Protein AF-A0A6A5V660-F1 (afdb_monomer_lite)

Sequence (265 aa):
MAKRGSSSASPEDDLSTACSPISPERATVFDAVAGNVTQSGFYNTRAAEKKRAKSRLGPDAVLFKKQNAPPRYEELDYYFAHRDLAPNQKLPSGDLLTALHAHVSKLYARFQKGEVPESWKSMDETALIALGILLEETVKETLGETGDLALLEAAMNEAAEEKEKVKEKKEKEKEEENKVKGKVKEKVKEKVRVKEKEKVKEKEKVKEKEKEKGKEEEKLEEKEKKKRKKEKKEKWKEKRKKRKEEKEAFDEHDKRARGIKEELL

Secondary structure (DSSP, 8-state):
-----------------------GGG--HHHHHTT-EETTEE----TTTTTT--SBPPHHHHHHTSTTPPPP-GGG-GGGGGGGS-TT-PPPPHHHHHHHHHHHHHHHHHHTTT---GGGGS--HHHHHHHHHHHHHHHHHHH-SS-HHHHHHHHHHHHHHHHHHHHHHHHHHHHHHHHHHHHHHHHHHHHHHHHHHHHHHHHHHHHHHHHHHHHHHHHHHHHHHHHHHHHHHHHHHHHHHHHHHHHHHHHHHHHHHHHHHHTT-

Foldseek 3Di:
DDDDDDDDDDPDDPPPPPDDQDQLLPDALVCLVVLQAAPRGGDDPPPVCVVVRPDRDHSVRSQQVHDPRPDDDPVPHCVVVVVVDDPVDDFFDPVLLVVVVVVVVVVVVVVPPDDDDPCVCVDDPVVSRVVRVVVVVVCCVVQNPVNPVVVVVVVVVVVVVVVVVVVVVVVVVVVVVCVVVPPPCPVVVVVVVVVVVVVVVVVVVVVVVVVVVVVVVVVVVVVVVVVVVVVVVVVVVVVVVVVVVVVVVVVVVVVVVVVVVVVVD

Structure (mmCIF, N/CA/C/O backbone):
data_AF-A0A6A5V660-F1
#
_entry.id   AF-A0A6A5V660-F1
#
loop_
_atom_site.group_PDB
_atom_site.id
_atom_site.type_symbol
_atom_site.label_atom_id
_atom_site.label_alt_id
_atom_site.label_comp_id
_atom_site.label_asym_id
_atom_site.label_entity_id
_atom_site.label_seq_id
_atom_site.pdbx_PDB_ins_code
_atom_site.Cartn_x
_atom_site.Cartn_y
_atom_site.Cartn_z
_atom_site.occupancy
_atom_site.B_iso_or_equiv
_atom_site.auth_seq_id
_atom_site.auth_comp_id
_atom_site.auth_asym_id
_atom_site.auth_atom_id
_atom_site.pdbx_PDB_model_num
ATOM 1 N N . MET A 1 1 ? -2.579 18.482 -73.645 1.00 47.06 1 MET A N 1
ATOM 2 C CA . MET A 1 1 ? -3.774 17.835 -73.059 1.00 47.06 1 MET A CA 1
ATOM 3 C C . MET A 1 1 ? -3.341 16.609 -72.266 1.00 47.06 1 MET A C 1
ATOM 5 O O . MET A 1 1 ? -3.014 15.607 -72.874 1.00 47.06 1 MET A O 1
ATOM 9 N N . ALA A 1 2 ? -3.326 16.693 -70.937 1.00 45.25 2 ALA A N 1
ATOM 10 C CA . ALA A 1 2 ? -3.543 15.575 -70.014 1.00 45.25 2 ALA A CA 1
ATOM 11 C C . ALA A 1 2 ? -3.852 16.186 -68.640 1.00 45.25 2 ALA A C 1
ATOM 13 O O . ALA A 1 2 ? -3.304 17.221 -68.274 1.00 45.25 2 ALA A O 1
ATOM 14 N N . LYS A 1 3 ? -4.838 15.610 -67.961 1.00 46.25 3 LYS A N 1
ATOM 15 C CA . LYS A 1 3 ? -5.648 16.186 -66.884 1.00 46.25 3 LYS A CA 1
ATOM 16 C C . LYS A 1 3 ? -5.375 15.398 -65.594 1.00 46.25 3 LYS A C 1
ATOM 18 O O . LYS A 1 3 ? -5.344 14.177 -65.680 1.00 46.25 3 LYS A O 1
ATOM 23 N N . ARG A 1 4 ? -5.438 16.096 -64.448 1.00 38.75 4 ARG A N 1
ATOM 24 C CA . ARG A 1 4 ? -5.757 15.600 -63.082 1.00 38.75 4 ARG A CA 1
ATOM 25 C C . ARG A 1 4 ? -4.621 14.839 -62.359 1.00 38.75 4 ARG A C 1
ATOM 27 O O . ARG A 1 4 ? -3.872 14.122 -62.993 1.00 38.75 4 ARG A O 1
ATOM 34 N N . GLY A 1 5 ? -4.444 14.956 -61.042 1.00 34.66 5 GLY A N 1
ATOM 35 C CA . GLY A 1 5 ? -5.348 15.489 -60.027 1.00 34.66 5 GLY A CA 1
ATOM 36 C C . GLY A 1 5 ? -4.655 15.833 -58.706 1.00 34.66 5 GLY A C 1
ATOM 37 O O . GLY A 1 5 ? -3.542 15.409 -58.417 1.00 34.66 5 GLY A O 1
ATOM 38 N N . SER A 1 6 ? -5.376 16.646 -57.944 1.00 46.22 6 SER A N 1
ATOM 39 C CA . SER A 1 6 ? -5.166 17.014 -56.552 1.00 46.22 6 SER A CA 1
ATOM 40 C C . SER A 1 6 ? -5.357 15.824 -55.611 1.00 46.22 6 SER A C 1
ATOM 42 O O . SER A 1 6 ? -6.383 15.147 -55.690 1.00 46.22 6 SER A O 1
ATOM 44 N N . SER A 1 7 ? -4.467 15.670 -54.637 1.00 41.53 7 SER A N 1
ATOM 45 C CA . SER A 1 7 ? -4.800 15.052 -53.354 1.00 41.53 7 SER A CA 1
ATOM 46 C C . SER A 1 7 ? -4.183 15.889 -52.241 1.00 41.53 7 SER A C 1
ATOM 48 O O . SER A 1 7 ? -2.972 15.902 -52.040 1.00 41.53 7 SER A O 1
ATOM 50 N N . SER A 1 8 ? -5.056 16.629 -51.570 1.00 44.25 8 SER A N 1
ATOM 51 C CA . SER A 1 8 ? -4.863 17.225 -50.256 1.00 44.25 8 SER A CA 1
ATOM 52 C C . SER A 1 8 ? -4.430 16.154 -49.254 1.00 44.25 8 SER A C 1
ATOM 54 O O . SER A 1 8 ? -5.188 15.216 -49.009 1.00 44.25 8 SER A O 1
ATOM 56 N N . ALA A 1 9 ? -3.243 16.303 -48.673 1.00 36.38 9 ALA A N 1
ATOM 57 C CA . ALA A 1 9 ? -2.848 15.590 -47.467 1.00 36.38 9 ALA A CA 1
ATOM 58 C C . ALA A 1 9 ? -2.793 16.611 -46.327 1.00 36.38 9 ALA A C 1
ATOM 60 O O . ALA A 1 9 ? -2.073 17.607 -46.405 1.00 36.38 9 ALA A O 1
ATOM 61 N N . SER A 1 10 ? -3.650 16.379 -45.340 1.00 37.94 10 SER A N 1
ATOM 62 C CA . SER A 1 10 ? -3.759 17.102 -44.079 1.00 37.94 10 SER A CA 1
ATOM 63 C C . SER A 1 10 ? -2.426 17.124 -43.315 1.00 37.94 10 SER A C 1
ATOM 65 O O . SER A 1 10 ? -1.614 16.213 -43.491 1.00 37.94 10 SER A O 1
ATOM 67 N N . PRO A 1 11 ? -2.191 18.133 -42.457 1.00 40.97 11 PRO A N 1
ATOM 68 C CA . PRO A 1 11 ? -1.046 18.152 -41.562 1.00 40.97 11 PRO A CA 1
ATOM 69 C C . PRO A 1 11 ? -1.344 17.207 -40.396 1.00 40.97 11 PRO A C 1
ATOM 71 O O . PRO A 1 11 ? -2.028 17.576 -39.447 1.00 40.97 11 PRO A O 1
ATOM 74 N N . GLU A 1 12 ? -0.892 15.962 -40.503 1.00 41.19 12 GLU A N 1
ATOM 75 C CA . GLU A 1 12 ? -0.810 15.073 -39.348 1.00 41.19 12 GLU A CA 1
ATOM 76 C C . GLU A 1 12 ? 0.274 15.634 -38.417 1.00 41.19 12 GLU A C 1
ATOM 78 O O . GLU A 1 12 ? 1.368 15.989 -38.862 1.00 41.19 12 GLU A O 1
ATOM 83 N N . ASP A 1 13 ? -0.065 15.769 -37.140 1.00 39.25 13 ASP A N 1
ATOM 84 C CA . ASP A 1 13 ? 0.779 16.304 -36.080 1.00 39.25 13 ASP A CA 1
ATOM 85 C C . ASP A 1 13 ? 2.094 15.515 -35.940 1.00 39.25 13 ASP A C 1
ATOM 87 O O . ASP A 1 13 ? 2.199 14.553 -35.175 1.00 39.25 13 ASP A O 1
ATOM 91 N N . ASP A 1 14 ? 3.136 15.956 -36.646 1.00 35.75 14 ASP A N 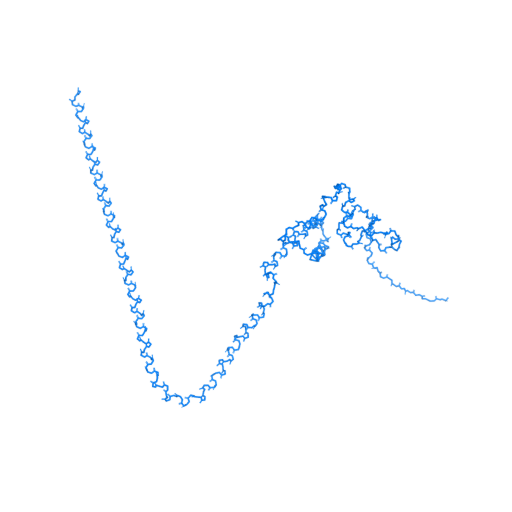1
ATOM 92 C CA . ASP A 1 14 ? 4.515 15.535 -36.417 1.00 35.75 14 ASP A CA 1
ATOM 93 C C . ASP A 1 14 ? 5.022 16.141 -35.096 1.00 35.75 14 ASP A C 1
ATOM 95 O O . ASP A 1 14 ? 5.869 17.036 -35.058 1.00 35.75 14 ASP A O 1
ATOM 99 N N . LEU A 1 15 ? 4.576 15.583 -33.967 1.00 37.72 15 LEU A N 1
ATOM 100 C CA . LEU A 1 15 ? 5.312 15.650 -32.699 1.00 37.72 15 LEU A CA 1
ATOM 101 C C . LEU A 1 15 ? 6.540 14.722 -32.754 1.00 37.72 15 LEU A C 1
ATOM 103 O O . LEU A 1 15 ? 6.809 13.930 -31.855 1.00 37.72 15 LEU A O 1
ATOM 107 N N . SER A 1 16 ? 7.324 14.841 -33.826 1.00 38.88 16 SER A N 1
ATOM 108 C CA . SER A 1 16 ? 8.703 14.381 -33.895 1.00 38.88 16 SER A CA 1
ATOM 109 C C . SER A 1 16 ? 9.574 15.464 -33.261 1.00 38.88 16 SER A C 1
ATOM 111 O O . SER A 1 16 ? 10.335 16.164 -33.934 1.00 38.88 16 SER A O 1
ATOM 113 N N . THR A 1 17 ? 9.471 15.611 -31.937 1.00 38.59 17 THR A N 1
ATOM 114 C CA . THR A 1 17 ? 10.542 16.242 -31.168 1.00 38.59 17 THR A CA 1
ATOM 115 C C . THR A 1 17 ? 11.820 15.484 -31.502 1.00 38.59 17 THR A C 1
ATOM 117 O O . THR A 1 17 ? 11.929 14.292 -31.222 1.00 38.59 17 THR A O 1
ATOM 120 N N . ALA A 1 18 ? 12.758 16.169 -32.153 1.00 35.59 18 ALA A N 1
ATOM 121 C CA . ALA A 1 18 ? 14.089 15.674 -32.451 1.00 35.59 18 ALA A CA 1
ATOM 122 C C . ALA A 1 18 ? 14.757 15.200 -31.151 1.00 35.59 18 ALA A C 1
ATOM 124 O O . ALA A 1 18 ? 15.340 15.984 -30.407 1.00 35.59 18 ALA A O 1
ATOM 125 N N . CYS A 1 19 ? 14.625 13.911 -30.851 1.00 32.34 19 CYS A N 1
ATOM 126 C CA . CYS A 1 19 ? 15.283 13.275 -29.730 1.00 32.34 19 CYS A CA 1
ATOM 127 C C . CYS A 1 19 ? 16.522 12.592 -30.296 1.00 32.34 19 CYS A C 1
ATOM 129 O O . CYS A 1 19 ? 16.425 11.605 -31.029 1.00 32.34 19 CYS A O 1
ATOM 131 N N . SER A 1 20 ? 17.694 13.156 -30.009 1.00 40.62 20 SER A N 1
ATOM 132 C CA . SER A 1 20 ? 18.978 12.473 -30.171 1.00 40.62 20 SER A CA 1
ATOM 133 C C . SER A 1 20 ? 18.846 11.028 -29.671 1.00 40.62 20 SER A C 1
ATOM 135 O O . SER A 1 20 ? 18.158 10.831 -28.666 1.00 40.62 20 SER A O 1
ATOM 137 N N . PRO A 1 21 ? 19.465 10.022 -30.323 1.00 44.62 21 PRO A N 1
ATOM 138 C CA . PRO A 1 21 ? 19.317 8.631 -29.908 1.00 44.62 21 PRO A CA 1
ATOM 139 C C . PRO A 1 21 ? 19.660 8.522 -28.422 1.00 44.62 21 PRO A C 1
ATOM 141 O O . PRO A 1 21 ? 20.794 8.780 -28.017 1.00 44.62 21 PRO A O 1
ATOM 144 N N . ILE A 1 22 ? 18.643 8.235 -27.608 1.00 49.84 22 ILE A N 1
ATOM 145 C CA . ILE A 1 22 ? 18.768 8.139 -26.159 1.00 49.84 22 ILE A CA 1
ATOM 146 C C . ILE A 1 22 ? 19.776 7.021 -25.903 1.00 49.84 22 ILE A C 1
ATOM 148 O O . ILE A 1 22 ? 19.534 5.866 -26.267 1.00 49.84 22 ILE A O 1
ATOM 152 N N . SER A 1 23 ? 20.935 7.374 -25.343 1.00 58.03 23 SER A N 1
ATOM 153 C CA . SER A 1 23 ? 21.963 6.393 -25.021 1.00 58.03 23 SER A CA 1
ATOM 154 C C . SER A 1 23 ? 21.381 5.351 -24.055 1.00 58.03 23 SER A C 1
ATOM 156 O O . SER A 1 23 ? 20.555 5.695 -23.202 1.00 58.03 23 SER A O 1
ATOM 158 N N . PRO A 1 24 ? 21.793 4.074 -24.152 1.00 59.47 24 PRO A N 1
ATOM 159 C CA . PRO A 1 24 ? 21.321 3.019 -23.250 1.00 59.47 24 PRO A CA 1
ATOM 160 C C . PRO A 1 24 ? 21.551 3.344 -21.762 1.00 59.47 24 PRO A C 1
ATOM 162 O O . PRO A 1 24 ? 20.873 2.790 -20.906 1.00 59.47 24 PRO A O 1
ATOM 165 N N . GLU A 1 25 ? 22.451 4.279 -21.447 1.00 63.03 25 GLU A N 1
ATOM 166 C CA . GLU A 1 25 ? 22.721 4.788 -20.094 1.00 63.03 25 GLU A CA 1
ATOM 167 C C . GLU A 1 25 ? 21.526 5.499 -19.441 1.00 63.03 25 GLU A C 1
ATOM 169 O O . GLU A 1 25 ? 21.452 5.584 -18.217 1.00 63.03 25 GLU A O 1
ATOM 174 N N . ARG A 1 26 ? 20.577 6.002 -20.239 1.00 71.69 26 ARG A N 1
ATOM 175 C CA . ARG A 1 26 ? 19.366 6.681 -19.752 1.00 71.69 26 ARG A CA 1
ATOM 176 C C . ARG A 1 26 ? 18.162 5.756 -19.589 1.00 71.69 26 ARG A C 1
ATOM 178 O O . ARG A 1 26 ? 17.109 6.225 -19.167 1.00 71.69 26 ARG A O 1
ATOM 185 N N . ALA A 1 27 ? 18.296 4.476 -19.926 1.00 76.38 27 ALA A N 1
ATOM 186 C CA . ALA A 1 27 ? 17.205 3.523 -19.796 1.00 76.38 27 ALA A CA 1
ATOM 187 C C . ALA A 1 27 ? 16.865 3.255 -18.320 1.00 76.38 27 ALA A C 1
ATOM 189 O O . ALA A 1 27 ? 17.749 3.078 -17.471 1.00 76.38 27 ALA A O 1
ATOM 190 N N . THR A 1 28 ? 15.570 3.218 -18.012 1.00 80.75 28 THR A N 1
ATOM 191 C CA . THR A 1 28 ? 15.076 2.831 -16.686 1.00 80.75 28 THR A CA 1
ATOM 192 C C . THR A 1 28 ? 14.839 1.322 -16.612 1.00 80.75 28 THR A C 1
ATOM 194 O O . THR A 1 28 ? 14.767 0.635 -17.636 1.00 80.75 28 THR A O 1
ATOM 197 N N . VAL A 1 29 ? 14.723 0.784 -15.393 1.00 81.19 29 VAL A N 1
ATOM 198 C CA . VAL A 1 29 ? 14.362 -0.632 -15.196 1.00 81.19 29 VAL A CA 1
ATOM 199 C C . VAL A 1 29 ? 12.971 -0.894 -15.770 1.00 81.19 29 VAL A C 1
ATOM 201 O O . VAL A 1 29 ? 12.747 -1.926 -16.400 1.00 81.19 29 VAL A O 1
ATOM 204 N N . PHE A 1 30 ? 12.068 0.078 -15.635 1.00 76.81 30 PHE A N 1
ATOM 205 C CA . PHE A 1 30 ? 10.727 0.025 -16.204 1.00 76.81 30 PHE A CA 1
ATOM 206 C C . PHE A 1 30 ? 10.744 -0.173 -17.727 1.00 76.81 30 PHE A C 1
ATOM 208 O O . PHE A 1 30 ? 10.061 -1.057 -18.246 1.00 76.81 30 PHE A O 1
ATOM 215 N N . ASP A 1 31 ? 11.584 0.574 -18.450 1.00 80.31 31 ASP A N 1
ATOM 216 C CA . ASP A 1 31 ? 11.714 0.436 -19.907 1.00 80.31 31 ASP A CA 1
ATOM 217 C C . ASP A 1 31 ? 12.212 -0.960 -20.315 1.00 80.31 31 ASP A C 1
ATOM 219 O O . ASP A 1 31 ? 11.806 -1.504 -21.348 1.00 80.31 31 ASP A O 1
ATOM 223 N N . ALA A 1 32 ? 13.091 -1.555 -19.502 1.00 85.56 32 ALA A N 1
ATOM 224 C CA . ALA A 1 32 ? 13.602 -2.906 -19.710 1.00 85.56 32 ALA A CA 1
ATOM 225 C C . ALA A 1 32 ? 12.503 -3.961 -19.516 1.00 85.56 32 ALA A C 1
ATOM 227 O O . ALA A 1 32 ? 12.356 -4.852 -20.354 1.00 85.56 32 ALA A O 1
ATOM 228 N N . VAL A 1 33 ? 11.689 -3.820 -18.4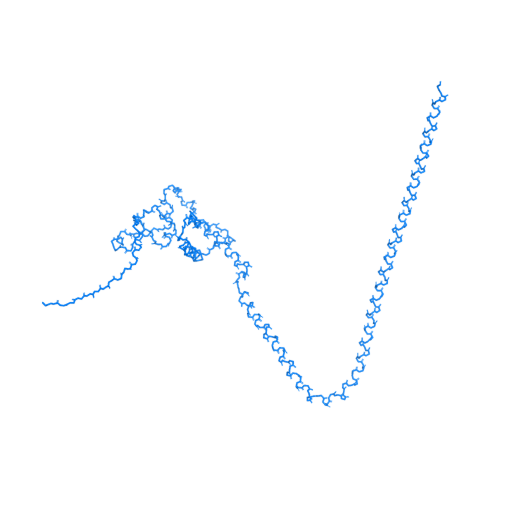61 1.00 83.31 33 VAL A N 1
ATOM 229 C CA . VAL A 1 33 ? 10.524 -4.684 -18.192 1.00 83.31 33 VAL A CA 1
ATOM 230 C C . VAL A 1 33 ? 9.485 -4.572 -19.309 1.00 83.31 33 VAL A C 1
ATOM 232 O O . VAL A 1 33 ? 8.965 -5.587 -19.768 1.00 83.31 33 VAL A O 1
ATOM 235 N N . ALA A 1 34 ? 9.248 -3.364 -19.827 1.00 80.69 34 ALA A N 1
ATOM 236 C CA . ALA A 1 34 ? 8.377 -3.137 -20.980 1.00 80.69 34 ALA A CA 1
ATOM 237 C C . ALA A 1 34 ? 8.941 -3.716 -22.299 1.00 80.69 34 ALA A C 1
ATOM 239 O O . ALA A 1 34 ? 8.248 -3.760 -23.315 1.00 80.69 34 ALA A O 1
ATOM 240 N N . GLY A 1 35 ? 10.200 -4.171 -22.309 1.00 81.44 35 GLY A N 1
ATOM 241 C CA . GLY A 1 35 ? 10.864 -4.722 -23.489 1.00 81.44 35 GLY A CA 1
ATOM 242 C C . GLY A 1 35 ? 11.296 -3.666 -24.508 1.00 81.44 35 GLY A C 1
ATOM 243 O O . GLY A 1 35 ? 11.593 -4.016 -25.654 1.00 81.44 35 GLY A O 1
ATOM 244 N N . ASN A 1 36 ? 11.356 -2.399 -24.093 1.00 81.25 36 ASN A N 1
ATOM 245 C CA . ASN A 1 36 ? 11.718 -1.257 -24.930 1.00 81.25 36 ASN A CA 1
ATOM 246 C C . ASN A 1 36 ? 13.229 -1.011 -24.981 1.00 81.25 36 ASN A C 1
ATOM 248 O O . ASN A 1 36 ? 13.663 -0.089 -25.662 1.00 81.25 36 ASN A O 1
ATOM 252 N N . VAL A 1 37 ? 14.046 -1.810 -24.290 1.00 83.81 37 VAL A N 1
ATOM 253 C CA . VAL A 1 37 ? 15.498 -1.602 -24.195 1.00 83.81 37 VAL A CA 1
ATOM 254 C C . VAL A 1 37 ? 16.252 -2.786 -24.787 1.00 83.81 37 VAL A C 1
ATOM 256 O O . VAL A 1 37 ? 15.962 -3.956 -24.533 1.00 83.81 37 VAL A O 1
ATOM 259 N N . THR A 1 38 ? 17.261 -2.477 -25.592 1.00 84.81 38 THR A N 1
ATOM 260 C CA . THR A 1 38 ? 18.144 -3.439 -26.255 1.00 84.81 38 THR A CA 1
ATOM 261 C C . THR A 1 38 ? 19.601 -3.065 -26.005 1.00 84.81 38 THR A C 1
ATOM 263 O O . THR A 1 38 ? 19.901 -1.964 -25.549 1.00 84.81 38 THR A O 1
ATOM 266 N N . GLN A 1 39 ? 20.537 -3.962 -26.333 1.00 77.75 39 GLN A N 1
ATOM 267 C CA . GLN A 1 39 ? 21.974 -3.665 -26.220 1.00 77.75 39 GLN A CA 1
ATOM 268 C C . GLN A 1 39 ? 22.407 -2.426 -27.022 1.00 77.75 39 GLN A C 1
ATOM 270 O O . GLN A 1 39 ? 23.373 -1.769 -26.652 1.00 77.75 39 GLN A O 1
ATOM 275 N N . SER A 1 40 ? 21.693 -2.104 -28.104 1.00 73.62 40 SER A N 1
ATOM 276 C CA . SER A 1 40 ? 21.956 -0.940 -28.954 1.00 73.62 40 SER A CA 1
ATOM 277 C C . SER A 1 40 ? 21.257 0.349 -28.499 1.00 73.62 40 SER A C 1
ATOM 279 O O . SER A 1 40 ? 21.433 1.370 -29.154 1.00 73.62 40 SER A O 1
ATOM 281 N N . GLY A 1 41 ? 20.476 0.319 -27.413 1.00 76.50 41 GLY A N 1
ATOM 282 C CA . GLY A 1 41 ? 19.658 1.445 -26.949 1.00 76.50 41 GLY A CA 1
ATOM 283 C C . GLY A 1 41 ? 18.163 1.125 -26.937 1.00 76.50 41 GLY A C 1
ATOM 284 O O . GLY A 1 41 ? 17.765 -0.044 -26.900 1.00 76.50 41 GLY A O 1
ATOM 285 N N . PHE A 1 42 ? 17.327 2.162 -26.961 1.00 76.81 42 PHE A N 1
ATOM 286 C CA . PHE A 1 42 ? 15.872 2.010 -27.021 1.00 76.81 42 PHE A CA 1
ATOM 287 C C . PHE A 1 42 ? 15.418 1.335 -28.326 1.00 76.81 42 PHE A C 1
ATOM 289 O O . PHE A 1 42 ? 15.989 1.541 -29.396 1.00 76.81 42 PHE A O 1
ATOM 296 N N . TYR A 1 43 ? 14.390 0.496 -28.227 1.00 70.06 43 TYR A N 1
ATOM 297 C CA . TYR A 1 43 ? 13.777 -0.210 -29.342 1.00 70.06 43 TYR A CA 1
ATOM 298 C C . TYR A 1 43 ? 12.986 0.788 -30.191 1.00 70.06 43 TYR A C 1
ATOM 300 O O . TYR A 1 43 ? 11.820 1.064 -29.915 1.00 70.06 43 TYR A O 1
ATOM 308 N N . ASN A 1 44 ? 13.602 1.330 -31.242 1.00 66.50 44 ASN A N 1
ATOM 309 C CA . ASN A 1 44 ? 12.868 2.132 -32.213 1.00 66.50 44 ASN A CA 1
ATOM 310 C C . ASN A 1 44 ? 12.243 1.226 -33.278 1.00 66.50 44 ASN A C 1
ATOM 312 O O . ASN A 1 44 ? 12.840 0.263 -33.764 1.00 66.50 44 ASN A O 1
ATOM 316 N N . THR A 1 45 ? 11.034 1.569 -33.713 1.00 59.41 45 THR A N 1
ATOM 317 C CA . THR A 1 45 ? 10.271 0.821 -34.726 1.00 59.41 45 THR A CA 1
ATOM 318 C C . THR A 1 45 ? 10.873 0.899 -36.137 1.00 59.41 45 THR A C 1
ATOM 320 O O . THR A 1 45 ? 10.389 0.219 -37.052 1.00 59.41 45 THR A O 1
ATOM 323 N N . ARG A 1 46 ? 11.952 1.673 -36.335 1.00 63.06 46 ARG A N 1
ATOM 324 C CA . ARG A 1 46 ? 12.603 1.871 -37.635 1.00 63.06 46 ARG A CA 1
ATOM 325 C C . ARG A 1 46 ? 13.234 0.562 -38.119 1.00 63.06 46 ARG A C 1
ATOM 327 O O . ARG A 1 46 ? 14.054 -0.057 -37.444 1.00 63.06 46 ARG A O 1
ATOM 334 N N . ALA A 1 47 ? 12.855 0.135 -39.324 1.00 55.34 47 ALA A N 1
ATOM 335 C CA . ALA A 1 47 ? 13.160 -1.190 -39.879 1.00 55.34 47 ALA A CA 1
ATOM 336 C C . ALA A 1 47 ? 14.659 -1.571 -39.905 1.00 55.34 47 ALA A C 1
ATOM 338 O O . ALA A 1 47 ? 14.984 -2.758 -39.887 1.00 55.34 47 ALA A O 1
ATOM 339 N N . ALA A 1 48 ? 15.566 -0.588 -39.910 1.00 55.66 48 ALA A N 1
ATOM 340 C CA . ALA A 1 48 ? 17.014 -0.798 -39.900 1.00 55.66 48 ALA A CA 1
ATOM 341 C C . ALA A 1 48 ? 17.570 -1.255 -38.532 1.00 55.66 48 ALA A C 1
ATOM 343 O O . ALA A 1 48 ? 18.543 -2.006 -38.489 1.00 55.66 48 ALA A O 1
ATOM 344 N N . GLU A 1 49 ? 16.940 -0.871 -37.416 1.00 56.56 49 GLU A N 1
ATOM 345 C CA . GLU A 1 49 ? 17.406 -1.209 -36.060 1.00 56.56 49 GLU A CA 1
ATOM 346 C C . GLU A 1 49 ? 16.894 -2.574 -35.580 1.00 56.56 49 GLU A C 1
ATOM 348 O O . GLU A 1 49 ? 17.556 -3.237 -34.780 1.00 56.56 49 GLU A O 1
ATOM 353 N N . LYS A 1 50 ? 15.806 -3.083 -36.180 1.00 57.22 50 LYS A N 1
ATOM 354 C CA . LYS A 1 50 ? 15.265 -4.433 -35.921 1.00 57.22 50 LYS A CA 1
ATOM 355 C C . LYS A 1 50 ? 16.289 -5.556 -36.141 1.00 57.22 50 LYS A C 1
ATOM 357 O O . LYS A 1 50 ? 16.208 -6.582 -35.479 1.00 57.22 50 LYS A O 1
ATOM 362 N N . LYS A 1 51 ? 17.264 -5.367 -37.044 1.00 56.34 51 LYS A N 1
ATOM 363 C CA . LYS A 1 51 ? 18.348 -6.338 -37.305 1.00 56.34 51 LYS A CA 1
ATOM 364 C C . LYS A 1 51 ? 19.557 -6.184 -36.365 1.00 56.34 51 LYS A C 1
ATOM 366 O O . LYS A 1 51 ? 20.358 -7.112 -36.257 1.00 56.34 51 LYS A O 1
ATOM 371 N N . ARG A 1 52 ? 19.710 -5.028 -35.699 1.00 55.69 52 ARG A N 1
ATOM 372 C CA . ARG A 1 52 ? 20.780 -4.743 -34.717 1.00 55.69 52 ARG A CA 1
ATOM 373 C C . ARG A 1 52 ? 20.366 -5.033 -33.273 1.00 55.69 52 ARG A C 1
ATOM 375 O O . ARG A 1 52 ? 21.239 -5.321 -32.459 1.00 55.69 52 ARG A O 1
ATOM 382 N N . ALA A 1 53 ? 19.067 -5.040 -32.979 1.00 61.66 53 ALA A N 1
ATOM 383 C CA . ALA A 1 53 ? 18.487 -5.432 -31.697 1.00 61.66 53 ALA A CA 1
ATOM 384 C C . ALA A 1 53 ? 18.615 -6.952 -31.446 1.00 61.66 53 ALA A C 1
ATOM 386 O O . ALA A 1 53 ? 17.627 -7.679 -31.431 1.00 61.66 53 ALA A O 1
ATOM 387 N N . LYS A 1 54 ? 19.842 -7.464 -31.290 1.00 62.41 54 LYS A N 1
ATOM 388 C CA . LYS A 1 54 ? 20.113 -8.911 -31.173 1.00 62.41 54 LYS A CA 1
ATOM 389 C C . LYS A 1 54 ? 19.639 -9.541 -29.857 1.00 62.41 54 LYS A C 1
ATOM 391 O O . LYS A 1 54 ? 19.484 -10.753 -29.800 1.00 62.41 54 LYS A O 1
ATOM 396 N N . SER A 1 55 ? 19.361 -8.746 -28.825 1.00 75.19 55 SER A N 1
ATOM 397 C CA . SER A 1 55 ? 18.713 -9.215 -27.596 1.00 75.19 55 SER A CA 1
ATOM 398 C C . SER A 1 55 ? 18.118 -8.034 -26.833 1.00 75.19 55 SER A C 1
ATOM 400 O O . SER A 1 55 ? 18.808 -7.026 -26.625 1.00 75.19 55 SER A O 1
ATOM 402 N N . ARG A 1 56 ? 16.865 -8.165 -26.386 1.00 82.81 56 ARG A N 1
ATOM 403 C CA . ARG A 1 56 ? 16.303 -7.264 -25.371 1.00 82.81 56 ARG A CA 1
ATOM 404 C C . ARG A 1 56 ? 17.108 -7.423 -24.087 1.00 82.81 56 ARG A C 1
ATOM 406 O O . ARG A 1 56 ? 17.529 -8.533 -23.763 1.00 82.81 56 ARG A O 1
ATOM 413 N N . LEU A 1 57 ? 17.392 -6.313 -23.416 1.00 85.75 57 LEU A N 1
ATOM 414 C CA . LEU A 1 57 ? 18.087 -6.367 -22.137 1.00 85.75 57 LEU A CA 1
ATOM 415 C C . LEU A 1 57 ? 17.091 -6.744 -21.046 1.00 85.75 57 LEU A C 1
ATOM 417 O O . LEU A 1 57 ? 15.992 -6.197 -20.995 1.00 85.75 57 LEU A O 1
ATOM 421 N N . GLY A 1 58 ? 17.500 -7.679 -20.191 1.00 85.06 58 GLY A N 1
ATOM 422 C CA . GLY A 1 58 ? 16.784 -7.958 -18.959 1.00 85.06 58 GLY A CA 1
ATOM 423 C C . GLY A 1 58 ? 16.849 -6.759 -18.004 1.00 85.06 58 GLY A C 1
ATOM 424 O O . GLY A 1 58 ? 17.770 -5.937 -18.098 1.00 85.06 58 GLY A O 1
ATOM 425 N N . PRO A 1 59 ? 15.879 -6.639 -17.090 1.00 85.94 59 PRO A N 1
ATOM 426 C CA . PRO A 1 59 ? 15.870 -5.595 -16.066 1.00 85.94 59 PRO A CA 1
ATOM 427 C C . PRO A 1 59 ? 17.123 -5.614 -15.180 1.00 85.94 59 PRO A C 1
ATOM 429 O O . PRO A 1 59 ? 17.665 -4.557 -14.857 1.00 85.94 59 PRO A O 1
ATOM 432 N N . ASP A 1 60 ? 17.630 -6.802 -14.858 1.00 85.75 60 ASP A N 1
ATOM 433 C CA . ASP A 1 60 ? 18.904 -7.002 -14.169 1.00 85.75 60 ASP A CA 1
ATOM 434 C C . ASP A 1 60 ? 20.065 -6.381 -14.964 1.00 85.75 60 ASP A C 1
ATOM 436 O O . ASP A 1 60 ? 20.820 -5.554 -14.454 1.00 85.75 60 ASP A O 1
ATOM 440 N N . ALA A 1 61 ? 20.162 -6.688 -16.257 1.00 85.75 61 ALA A N 1
ATOM 441 C CA . ALA A 1 61 ? 21.225 -6.176 -17.107 1.00 85.75 61 ALA A CA 1
ATOM 442 C C . ALA A 1 61 ? 21.199 -4.644 -17.228 1.00 85.75 61 ALA A C 1
ATOM 444 O O . ALA A 1 61 ? 22.260 -4.044 -17.379 1.00 85.75 61 ALA A O 1
ATOM 445 N N . VAL A 1 62 ? 20.029 -4.000 -17.172 1.00 85.44 62 VAL A N 1
ATOM 446 C CA . VAL A 1 62 ? 19.926 -2.530 -17.188 1.00 85.44 62 VAL A CA 1
ATOM 447 C C . VAL A 1 62 ? 20.351 -1.920 -15.853 1.00 85.44 62 VAL A C 1
ATOM 449 O O . VAL A 1 62 ? 21.058 -0.915 -15.851 1.00 85.44 62 VAL A O 1
ATOM 452 N N . LEU A 1 63 ? 19.986 -2.536 -14.727 1.00 82.81 63 LEU A N 1
ATOM 453 C CA . LEU A 1 63 ? 20.367 -2.061 -13.396 1.00 82.81 63 LEU A CA 1
ATOM 454 C C . LEU A 1 63 ? 21.891 -2.123 -13.188 1.00 82.81 63 LEU A C 1
ATOM 456 O O . LEU A 1 63 ? 22.509 -1.137 -12.791 1.00 82.81 63 LEU A O 1
ATOM 460 N N . PHE A 1 64 ? 22.500 -3.267 -13.515 1.00 84.12 64 PHE A N 1
ATOM 461 C CA . PHE A 1 64 ? 23.907 -3.554 -13.216 1.00 84.12 64 PHE A CA 1
ATOM 462 C C . PHE A 1 64 ? 24.905 -3.022 -14.254 1.00 84.12 64 PHE A C 1
ATOM 464 O O . PHE A 1 64 ? 26.107 -3.034 -14.008 1.00 84.12 64 PHE A O 1
ATOM 471 N N . LYS A 1 65 ? 24.437 -2.544 -15.414 1.00 81.56 65 LYS A N 1
ATOM 472 C CA . LYS A 1 65 ? 25.298 -1.891 -16.419 1.00 81.56 65 LYS A CA 1
ATOM 473 C C . LYS A 1 65 ? 25.438 -0.382 -16.220 1.00 81.56 65 LYS A C 1
ATOM 475 O O . LYS A 1 65 ? 26.211 0.240 -16.946 1.00 81.56 65 LYS A O 1
ATOM 480 N N . LYS A 1 66 ? 24.699 0.221 -15.280 1.00 81.81 66 LYS A N 1
ATOM 481 C CA . LYS A 1 66 ? 24.797 1.660 -15.001 1.00 81.81 66 LYS A CA 1
ATOM 482 C C . LYS A 1 66 ? 26.176 2.024 -14.453 1.00 81.81 66 LYS A C 1
ATOM 484 O O . LYS A 1 66 ? 26.794 1.263 -13.709 1.00 81.81 66 LYS A O 1
ATOM 489 N N . GLN A 1 67 ? 26.641 3.223 -14.802 1.00 79.25 67 GLN A N 1
ATOM 490 C CA . GLN A 1 67 ? 27.868 3.783 -14.248 1.00 79.25 67 GLN A CA 1
ATOM 491 C C . GLN A 1 67 ? 27.710 3.888 -12.720 1.00 79.25 67 GLN A C 1
ATOM 493 O O . GLN A 1 67 ? 26.758 4.504 -12.246 1.00 79.25 67 GLN A O 1
ATOM 498 N N . ASN A 1 68 ? 28.625 3.267 -11.967 1.00 80.62 68 ASN A N 1
ATOM 499 C CA . ASN A 1 68 ? 28.595 3.114 -10.501 1.00 80.62 68 ASN A CA 1
ATOM 500 C C . ASN A 1 68 ? 27.624 2.059 -9.938 1.00 80.62 68 ASN A C 1
ATOM 502 O O . ASN A 1 68 ? 27.290 2.114 -8.754 1.00 80.62 68 ASN A O 1
ATOM 506 N N . ALA A 1 69 ? 27.185 1.083 -10.736 1.00 82.50 69 ALA A N 1
ATOM 507 C CA . ALA A 1 69 ? 26.493 -0.076 -10.180 1.00 82.50 69 ALA A CA 1
ATOM 508 C C . ALA A 1 69 ? 27.423 -0.855 -9.217 1.00 82.50 69 ALA A C 1
ATOM 510 O O . ALA A 1 69 ? 28.575 -1.125 -9.576 1.00 82.50 69 ALA A O 1
ATOM 511 N N . PRO A 1 70 ? 26.958 -1.228 -8.008 1.00 84.62 70 PRO A N 1
ATOM 512 C CA . PRO A 1 70 ? 27.730 -2.066 -7.098 1.00 84.62 70 PRO A CA 1
ATOM 513 C C . PRO A 1 70 ? 28.110 -3.408 -7.744 1.00 84.62 70 PRO A C 1
ATOM 515 O O . PRO A 1 70 ? 27.299 -3.964 -8.493 1.00 84.62 70 PRO A O 1
ATOM 518 N N . PRO A 1 71 ? 29.301 -3.963 -7.442 1.00 83.25 71 PRO A N 1
ATOM 519 C CA . PRO A 1 71 ? 29.689 -5.280 -7.932 1.00 83.25 71 PRO A CA 1
ATOM 520 C C . PRO A 1 71 ? 28.680 -6.331 -7.455 1.00 83.25 71 PRO A C 1
ATOM 522 O O . PRO A 1 71 ? 28.340 -6.391 -6.273 1.00 83.25 71 PRO A O 1
ATOM 525 N N . ARG A 1 72 ? 28.183 -7.143 -8.392 1.00 83.88 72 ARG A N 1
ATOM 526 C CA . ARG A 1 72 ? 27.208 -8.203 -8.125 1.00 83.88 72 ARG A CA 1
ATOM 527 C C . ARG A 1 72 ? 27.939 -9.519 -7.886 1.00 83.88 72 ARG A C 1
ATOM 529 O O . ARG A 1 72 ? 28.700 -9.959 -8.744 1.00 83.88 72 ARG A O 1
ATOM 536 N N . TYR A 1 73 ? 27.660 -10.148 -6.752 1.00 85.44 73 TYR A N 1
ATOM 537 C CA . TYR A 1 73 ? 28.097 -11.505 -6.431 1.00 85.44 73 TYR A CA 1
ATOM 538 C C . TYR A 1 73 ? 26.871 -12.416 -6.398 1.00 85.44 73 TYR A C 1
ATOM 540 O O . TYR A 1 73 ? 25.826 -12.000 -5.903 1.00 85.44 73 TYR A O 1
ATOM 548 N N . GLU A 1 74 ? 26.990 -13.644 -6.904 1.00 83.25 74 GLU A N 1
ATOM 549 C CA . GLU A 1 74 ? 25.874 -14.608 -6.920 1.00 83.25 74 GLU A CA 1
ATOM 550 C C . GLU A 1 74 ? 25.392 -14.962 -5.503 1.00 83.25 74 GLU A C 1
ATOM 552 O O . GLU A 1 74 ? 24.208 -15.196 -5.290 1.00 83.25 74 GLU A O 1
ATOM 557 N N . GLU A 1 75 ? 26.299 -14.937 -4.525 1.00 83.12 75 GLU A N 1
ATOM 558 C CA . GLU A 1 75 ? 26.023 -15.257 -3.119 1.00 83.12 75 GLU A CA 1
ATOM 559 C C . GLU A 1 75 ? 25.244 -14.155 -2.379 1.00 83.12 75 GLU A C 1
ATOM 561 O O . GLU A 1 75 ? 24.541 -14.436 -1.413 1.00 83.12 75 GLU A O 1
ATOM 566 N N . LEU A 1 76 ? 25.373 -12.899 -2.818 1.00 81.75 76 LEU A N 1
ATOM 567 C CA . LEU A 1 76 ? 24.800 -11.706 -2.177 1.00 81.75 76 LEU A CA 1
ATOM 568 C C . LEU A 1 76 ? 23.930 -10.929 -3.174 1.00 81.75 76 LEU A C 1
ATOM 570 O O . LEU A 1 76 ? 24.012 -9.701 -3.285 1.00 81.75 76 LEU A O 1
ATOM 574 N N . ASP A 1 77 ? 23.133 -11.656 -3.956 1.00 82.81 77 ASP A N 1
ATOM 575 C CA . ASP A 1 77 ? 22.342 -11.071 -5.032 1.00 82.81 77 ASP A CA 1
ATOM 576 C C . ASP A 1 77 ? 21.098 -10.342 -4.506 1.00 82.81 77 ASP A C 1
ATOM 578 O O . ASP A 1 77 ? 20.007 -10.897 -4.386 1.00 82.81 77 ASP A O 1
ATOM 582 N N . TYR A 1 78 ? 21.253 -9.046 -4.242 1.00 83.94 78 TYR A N 1
ATOM 583 C CA . TYR A 1 78 ? 20.175 -8.168 -3.781 1.00 83.94 78 TYR A CA 1
ATOM 584 C C . TYR A 1 78 ? 19.061 -7.943 -4.819 1.00 83.94 78 TYR A C 1
ATOM 586 O O . TYR A 1 78 ? 18.006 -7.409 -4.479 1.00 83.94 78 TYR A O 1
ATOM 594 N N . TYR A 1 79 ? 19.252 -8.345 -6.081 1.00 82.94 79 TYR A N 1
ATOM 595 C CA . TYR A 1 79 ? 18.234 -8.189 -7.123 1.00 82.94 79 TYR A CA 1
ATOM 596 C C . TYR A 1 79 ? 16.961 -8.998 -6.828 1.00 82.94 79 TYR A C 1
ATOM 598 O O . TYR A 1 79 ? 15.842 -8.539 -7.063 1.00 82.94 79 TYR A O 1
ATOM 606 N N . PHE A 1 80 ? 17.121 -10.198 -6.264 1.00 83.75 80 PHE A N 1
ATOM 607 C CA . PHE A 1 80 ? 16.015 -11.086 -5.910 1.00 83.75 80 PHE A CA 1
ATOM 608 C C . PHE A 1 80 ? 15.577 -10.947 -4.446 1.00 83.75 80 PHE A C 1
ATOM 610 O O . PHE A 1 80 ? 14.946 -11.862 -3.924 1.00 83.75 80 PHE A O 1
ATOM 617 N N . ALA A 1 81 ? 15.822 -9.794 -3.809 1.00 85.19 81 ALA A N 1
ATOM 618 C CA . ALA A 1 81 ? 15.471 -9.551 -2.404 1.00 85.19 81 ALA A CA 1
ATOM 619 C C . ALA A 1 81 ? 13.989 -9.817 -2.077 1.00 85.19 81 ALA A C 1
ATOM 621 O O . ALA A 1 81 ? 13.664 -10.164 -0.948 1.00 85.19 81 ALA A O 1
ATOM 622 N N . HIS A 1 82 ? 13.086 -9.731 -3.064 1.00 83.44 82 HIS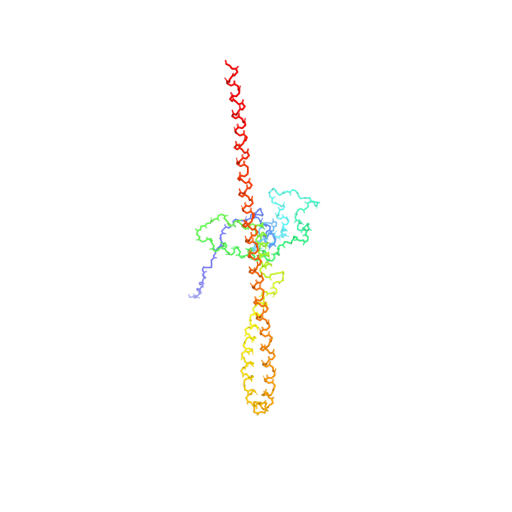 A N 1
ATOM 623 C CA . HIS A 1 82 ? 11.671 -10.088 -2.902 1.00 83.44 82 HIS A CA 1
ATOM 624 C C . HIS A 1 82 ? 11.438 -11.545 -2.453 1.00 83.44 82 HIS A C 1
ATOM 626 O O . HIS A 1 82 ? 10.378 -11.843 -1.911 1.00 83.44 82 HIS A O 1
ATOM 632 N N . ARG A 1 83 ? 12.389 -12.459 -2.696 1.00 86.25 83 ARG A N 1
ATOM 633 C CA . ARG A 1 83 ? 12.300 -13.871 -2.284 1.00 86.25 83 ARG A CA 1
ATOM 634 C C . ARG A 1 83 ? 12.523 -14.064 -0.788 1.00 86.25 83 ARG A C 1
ATOM 636 O O . ARG A 1 83 ? 12.010 -15.029 -0.232 1.00 86.25 83 ARG A O 1
ATOM 643 N N . ASP A 1 84 ? 13.241 -13.138 -0.165 1.00 87.44 84 ASP A N 1
ATOM 644 C CA . ASP A 1 84 ? 13.594 -13.184 1.254 1.00 87.44 84 ASP A CA 1
ATOM 645 C C . ASP A 1 84 ? 12.580 -12.428 2.129 1.00 87.44 84 ASP A C 1
ATOM 647 O O . ASP A 1 84 ? 12.748 -12.332 3.347 1.00 87.44 84 ASP A O 1
ATOM 651 N N . LEU A 1 85 ? 11.513 -11.883 1.529 1.00 88.12 85 LEU A N 1
ATOM 652 C CA . LEU A 1 85 ? 10.448 -11.221 2.275 1.00 88.12 85 LEU A CA 1
ATOM 653 C C . LEU A 1 85 ? 9.719 -12.224 3.165 1.00 88.12 85 LEU A C 1
ATOM 655 O O . LEU A 1 85 ? 9.374 -13.339 2.765 1.00 88.12 85 LEU A O 1
ATOM 659 N N . ALA A 1 86 ? 9.435 -11.787 4.388 1.00 91.31 86 ALA A N 1
ATOM 660 C CA . ALA A 1 86 ? 8.621 -12.555 5.307 1.00 91.31 86 ALA A CA 1
ATOM 661 C C . ALA A 1 86 ? 7.202 -12.748 4.722 1.00 91.31 86 ALA A C 1
ATOM 663 O O . ALA A 1 86 ? 6.690 -11.864 4.036 1.00 91.31 86 ALA A O 1
ATOM 664 N N . PRO A 1 87 ? 6.512 -13.867 5.004 1.00 85.44 87 PRO A N 1
ATOM 665 C CA . PRO A 1 87 ? 5.217 -14.187 4.384 1.00 85.44 87 PRO A CA 1
ATOM 666 C C . PRO A 1 87 ? 4.097 -13.179 4.702 1.00 85.44 87 PRO A C 1
ATOM 668 O O . PRO A 1 87 ? 3.083 -13.121 4.004 1.00 85.44 87 PRO A O 1
ATOM 671 N N . ASN A 1 88 ? 4.272 -12.388 5.761 1.00 85.12 88 ASN A N 1
ATOM 672 C CA . ASN A 1 88 ? 3.402 -11.285 6.159 1.00 85.12 88 ASN A CA 1
ATOM 673 C C . ASN A 1 88 ? 3.716 -9.957 5.444 1.00 85.12 88 ASN A C 1
ATOM 675 O O . ASN A 1 88 ? 2.914 -9.035 5.532 1.00 85.12 88 ASN A O 1
ATOM 679 N N . GLN A 1 89 ? 4.850 -9.844 4.754 1.00 87.06 89 GLN A N 1
ATOM 680 C CA . GLN A 1 89 ? 5.239 -8.678 3.965 1.00 87.06 89 GLN A CA 1
ATOM 681 C C . GLN A 1 89 ? 5.032 -8.994 2.486 1.00 87.06 89 GLN A C 1
ATOM 683 O O . GLN A 1 89 ? 5.902 -9.552 1.822 1.00 87.06 89 GLN A O 1
ATOM 688 N N . LYS A 1 90 ? 3.846 -8.668 1.970 1.00 86.69 90 LYS A N 1
ATOM 689 C CA . LYS A 1 90 ? 3.517 -8.860 0.555 1.00 86.69 90 LYS A CA 1
ATOM 690 C C . LYS A 1 90 ? 3.751 -7.561 -0.201 1.00 86.69 90 LYS A C 1
ATOM 692 O O . LYS A 1 90 ? 3.353 -6.496 0.258 1.00 86.69 90 LYS A O 1
ATOM 697 N N . LEU A 1 91 ? 4.416 -7.661 -1.348 1.00 90.06 91 LEU A N 1
ATOM 698 C CA . LEU A 1 91 ? 4.526 -6.543 -2.277 1.00 90.06 91 LEU A CA 1
ATOM 699 C C . LEU A 1 91 ? 3.213 -6.381 -3.051 1.00 90.06 91 LEU A C 1
ATOM 701 O O . LEU A 1 91 ? 2.557 -7.392 -3.327 1.00 90.06 91 LEU A O 1
ATOM 705 N N . PRO A 1 92 ? 2.864 -5.142 -3.434 1.00 92.31 92 PRO A N 1
ATOM 706 C CA . PRO A 1 92 ? 1.695 -4.894 -4.258 1.00 92.31 92 PRO A CA 1
ATOM 707 C C . PRO A 1 92 ? 1.823 -5.581 -5.616 1.00 92.31 92 PRO A C 1
ATOM 709 O O . PRO A 1 92 ? 2.926 -5.819 -6.125 1.00 92.31 92 PRO A O 1
ATOM 712 N N . SER A 1 93 ? 0.680 -5.901 -6.217 1.00 89.69 93 SER A N 1
ATOM 713 C CA . SER A 1 93 ? 0.665 -6.612 -7.500 1.00 89.69 93 SER A CA 1
ATOM 714 C C . SER A 1 93 ? 1.296 -5.783 -8.633 1.00 89.69 93 SER A C 1
ATOM 716 O O . SER A 1 93 ? 1.083 -4.575 -8.754 1.00 89.69 93 SER A O 1
ATOM 718 N N . GLY A 1 94 ? 2.073 -6.436 -9.507 1.00 88.31 94 GLY A N 1
ATOM 719 C CA . GLY A 1 94 ? 2.755 -5.757 -10.619 1.00 88.31 94 GLY A CA 1
ATOM 720 C C . GLY A 1 94 ? 1.791 -5.101 -11.616 1.00 88.31 94 GLY A C 1
ATOM 721 O O . GLY A 1 94 ? 2.067 -4.015 -12.133 1.00 88.31 94 GLY A O 1
ATOM 722 N N . ASP A 1 95 ? 0.628 -5.715 -11.834 1.00 91.31 95 ASP A N 1
ATOM 723 C CA . ASP A 1 95 ? -0.420 -5.179 -12.707 1.00 91.31 95 ASP A CA 1
ATOM 724 C C . ASP A 1 95 ? -1.040 -3.904 -12.122 1.00 91.31 95 ASP A C 1
ATOM 726 O O . ASP A 1 95 ? -1.255 -2.931 -12.850 1.00 91.31 95 ASP A O 1
ATOM 730 N N . LEU A 1 96 ? -1.253 -3.866 -10.800 1.00 92.56 96 LEU A N 1
ATOM 731 C CA . LEU A 1 96 ? -1.720 -2.670 -10.102 1.00 92.56 96 LEU A CA 1
ATOM 732 C C . LEU A 1 96 ? -0.718 -1.526 -10.253 1.00 92.56 96 LEU A C 1
ATOM 734 O O . LEU A 1 96 ? -1.102 -0.425 -10.647 1.00 92.56 96 LEU A O 1
ATOM 738 N N . LEU A 1 97 ? 0.566 -1.787 -9.992 1.00 91.62 97 LEU A N 1
ATOM 739 C CA . LEU A 1 97 ? 1.618 -0.780 -10.140 1.00 91.62 97 LEU A CA 1
ATOM 740 C C . LEU A 1 97 ? 1.700 -0.260 -11.582 1.00 91.62 97 LEU A C 1
ATOM 742 O O . LEU A 1 97 ? 1.849 0.941 -11.798 1.00 91.62 97 LEU A O 1
ATOM 746 N N . THR A 1 98 ? 1.530 -1.139 -12.571 1.00 88.81 98 THR A N 1
ATOM 747 C CA . THR A 1 98 ? 1.509 -0.760 -13.991 1.00 88.81 98 THR A CA 1
ATOM 748 C C . THR A 1 98 ? 0.319 0.146 -14.314 1.00 88.81 98 THR A C 1
ATOM 750 O O . THR A 1 98 ? 0.486 1.178 -14.970 1.00 88.81 98 THR A O 1
ATOM 753 N N . ALA A 1 99 ? -0.879 -0.196 -13.832 1.00 93.44 99 ALA A N 1
ATOM 754 C CA . ALA A 1 99 ? -2.082 0.607 -14.032 1.00 93.44 99 ALA A CA 1
ATOM 755 C C . ALA A 1 99 ? -1.972 1.983 -13.357 1.00 93.44 99 ALA A C 1
ATOM 757 O O . ALA A 1 99 ? -2.320 3.006 -13.952 1.00 93.44 99 ALA A O 1
ATOM 758 N N . LEU A 1 100 ? -1.440 2.014 -12.138 1.00 92.50 100 LEU A N 1
ATOM 759 C CA . LEU A 1 100 ? -1.237 3.225 -11.355 1.00 92.50 100 LEU A CA 1
ATOM 760 C C . LEU A 1 100 ? -0.198 4.146 -12.008 1.00 92.50 100 LEU A C 1
ATOM 762 O O . LEU A 1 100 ? -0.456 5.334 -12.197 1.00 92.50 100 LEU A O 1
ATOM 766 N N . HIS A 1 101 ? 0.928 3.588 -12.453 1.00 88.81 101 HIS A N 1
ATOM 767 C CA . HIS A 1 101 ? 1.941 4.330 -13.197 1.00 88.81 101 HIS A CA 1
ATOM 768 C C . HIS A 1 101 ? 1.367 4.918 -14.492 1.00 88.81 101 HIS A C 1
ATOM 770 O O . HIS A 1 101 ? 1.562 6.101 -14.781 1.00 88.81 101 HIS A O 1
ATOM 776 N N . ALA A 1 102 ? 0.602 4.133 -15.259 1.00 89.56 102 ALA A N 1
ATOM 777 C CA . ALA A 1 102 ? -0.057 4.614 -16.471 1.00 89.56 102 ALA A CA 1
ATOM 778 C C . ALA A 1 102 ? -1.066 5.736 -16.174 1.00 89.56 102 ALA A C 1
ATOM 780 O O . ALA A 1 102 ? -1.123 6.731 -16.903 1.00 89.56 102 ALA A O 1
ATOM 781 N N . HIS A 1 103 ? -1.841 5.605 -15.093 1.00 91.19 103 HIS A N 1
ATOM 782 C CA . HIS A 1 103 ? -2.789 6.625 -14.655 1.00 91.19 103 HIS A CA 1
ATOM 783 C C . HIS A 1 103 ? -2.077 7.938 -14.330 1.00 91.19 103 HIS A C 1
ATOM 785 O O . HIS A 1 103 ? -2.443 8.994 -14.852 1.00 91.19 103 HIS A O 1
ATOM 791 N N . VAL A 1 104 ? -1.027 7.871 -13.516 1.00 88.88 104 VAL A N 1
ATOM 792 C CA . VAL A 1 104 ? -0.328 9.064 -13.050 1.00 88.88 104 VAL A CA 1
ATOM 793 C C . VAL A 1 104 ? 0.506 9.699 -14.165 1.00 88.88 104 VAL A C 1
ATOM 795 O O . VAL A 1 104 ? 0.511 10.919 -14.303 1.00 88.88 104 VAL A O 1
ATOM 798 N N . SER A 1 105 ? 1.093 8.900 -15.057 1.00 83.62 105 SER A N 1
ATOM 799 C CA . SER A 1 105 ? 1.734 9.396 -16.285 1.00 83.62 105 SER A CA 1
ATOM 800 C C . SER A 1 105 ? 0.763 10.235 -17.120 1.00 83.62 105 SER A C 1
ATOM 802 O O . SER A 1 105 ? 1.088 11.331 -17.580 1.00 83.62 105 SER A O 1
ATOM 804 N N . LYS A 1 106 ? -0.476 9.750 -17.271 1.00 87.00 106 LYS A N 1
ATOM 805 C CA . LYS A 1 106 ? -1.541 10.451 -18.002 1.00 87.00 106 LYS A CA 1
ATOM 806 C C . LYS A 1 106 ? -2.002 11.715 -17.278 1.00 87.00 106 LYS A C 1
ATOM 808 O O . LYS A 1 106 ? -2.370 12.690 -17.930 1.00 87.00 106 LYS A O 1
ATOM 813 N N . LEU A 1 107 ? -1.993 11.699 -15.949 1.00 86.25 107 LEU A N 1
ATOM 814 C CA . LEU A 1 107 ? -2.299 12.845 -15.102 1.00 86.25 107 LEU A CA 1
ATOM 815 C C . LEU A 1 107 ? -1.224 13.933 -15.251 1.00 86.25 107 LEU A C 1
ATOM 817 O O . LEU A 1 107 ? -1.568 15.067 -15.577 1.00 86.25 107 LEU A O 1
ATOM 821 N N . TYR A 1 108 ? 0.063 13.592 -15.150 1.00 80.94 108 TYR A N 1
ATOM 822 C CA . TYR A 1 108 ? 1.165 14.538 -15.364 1.00 80.94 108 TYR A CA 1
ATOM 823 C C . TYR A 1 108 ? 1.197 15.112 -16.784 1.00 80.94 108 TYR A C 1
ATOM 825 O O . TYR A 1 108 ? 1.416 16.312 -16.946 1.00 80.94 108 TYR A O 1
ATOM 833 N N . ALA A 1 109 ? 0.890 14.307 -17.806 1.00 80.50 109 ALA A N 1
ATOM 834 C CA . ALA A 1 109 ? 0.791 14.784 -19.187 1.00 80.50 109 ALA A CA 1
ATOM 835 C C . ALA A 1 109 ? -0.267 15.893 -19.369 1.00 80.50 109 ALA A C 1
ATOM 837 O O . ALA A 1 109 ? -0.128 16.748 -20.240 1.00 80.50 109 ALA A O 1
ATOM 838 N N . ARG A 1 110 ? -1.318 15.924 -18.536 1.00 81.81 110 ARG A N 1
ATOM 839 C CA . ARG A 1 110 ? -2.342 16.985 -18.573 1.00 81.81 110 ARG A CA 1
ATOM 840 C C . ARG A 1 110 ? -1.871 18.289 -17.926 1.00 81.81 110 ARG A C 1
ATOM 842 O O . ARG A 1 110 ? -2.308 19.355 -18.349 1.00 81.81 110 ARG A O 1
ATOM 849 N N . PHE A 1 111 ? -0.986 18.213 -16.931 1.00 75.19 111 PHE A N 1
ATOM 850 C CA . PHE A 1 111 ? -0.463 19.377 -16.202 1.00 75.19 111 PHE A CA 1
ATOM 851 C C . PHE A 1 111 ? 0.651 20.129 -16.950 1.00 75.19 111 PHE A C 1
ATOM 853 O O . PHE A 1 111 ? 0.960 21.264 -16.605 1.00 75.19 111 PHE A O 1
ATOM 860 N N . GLN A 1 112 ? 1.206 19.550 -18.017 1.00 62.66 112 GLN A N 1
ATOM 861 C CA . GLN A 1 112 ? 2.330 20.086 -18.801 1.00 62.66 112 GLN A CA 1
ATOM 862 C C . GLN A 1 112 ? 2.074 21.403 -19.560 1.00 62.66 112 GLN A C 1
ATOM 864 O O . GLN A 1 112 ? 2.973 21.903 -20.230 1.00 62.66 112 GLN A O 1
ATOM 869 N N . LYS A 1 113 ? 0.876 21.993 -19.481 1.00 64.31 113 LYS A N 1
ATOM 870 C CA . LYS A 1 113 ? 0.476 23.112 -20.349 1.00 64.31 113 LYS A CA 1
ATOM 871 C C . LYS A 1 113 ? 0.810 24.524 -19.834 1.00 64.31 113 LYS A C 1
ATOM 873 O O . LYS A 1 113 ? 0.403 25.474 -20.494 1.00 64.31 113 LYS A O 1
ATOM 878 N N . GLY A 1 114 ? 1.508 24.693 -18.703 1.00 61.69 114 GLY A N 1
ATOM 879 C CA . GLY A 1 114 ? 1.693 26.031 -18.103 1.00 61.69 114 GLY A CA 1
ATOM 880 C C . GLY A 1 114 ? 3.029 26.317 -17.417 1.00 61.69 114 GLY A C 1
ATOM 881 O O . GLY A 1 114 ? 3.593 27.380 -17.629 1.00 61.69 114 GLY A O 1
ATOM 882 N N . GLU A 1 115 ? 3.565 25.395 -16.628 1.00 59.38 115 GLU A N 1
ATOM 883 C CA . GLU A 1 115 ? 4.841 25.573 -15.928 1.00 59.38 115 GLU A CA 1
ATOM 884 C C . GLU A 1 115 ? 5.291 24.183 -15.487 1.00 59.38 115 GLU A C 1
ATOM 886 O O . GLU A 1 115 ? 4.459 23.359 -15.104 1.00 59.38 115 GLU A O 1
ATOM 891 N N . VAL A 1 116 ? 6.577 23.878 -15.618 1.00 53.47 116 VAL A N 1
ATOM 892 C CA . VAL A 1 116 ? 7.124 22.553 -15.321 1.00 53.47 116 VAL A CA 1
ATOM 893 C C . VAL A 1 116 ? 7.684 22.578 -13.905 1.00 53.47 116 VAL A C 1
ATOM 895 O O . VAL A 1 116 ? 8.828 22.993 -13.734 1.00 53.47 116 VAL A O 1
ATOM 898 N N . PRO A 1 117 ? 6.943 22.160 -12.866 1.00 54.81 117 PRO A N 1
ATOM 899 C CA . PRO A 1 117 ? 7.602 21.836 -11.618 1.00 54.81 117 PRO A CA 1
ATOM 900 C C . PRO A 1 117 ? 8.489 20.607 -11.861 1.00 54.81 117 PRO A C 1
ATOM 902 O O . PRO A 1 117 ? 8.065 19.632 -12.483 1.00 54.81 117 PRO A O 1
ATOM 905 N N . GLU A 1 118 ? 9.710 20.611 -11.323 1.00 58.44 118 GLU A N 1
ATOM 906 C CA . GLU A 1 118 ? 10.647 19.468 -11.297 1.00 58.44 118 GLU A CA 1
ATOM 907 C C . GLU A 1 118 ? 10.063 18.180 -10.670 1.00 58.44 118 GLU A C 1
ATOM 909 O O . GLU A 1 118 ? 10.708 17.130 -10.651 1.00 58.44 118 GLU A O 1
ATOM 914 N N . SER A 1 119 ? 8.812 18.230 -10.208 1.00 59.09 119 SER A N 1
ATOM 915 C CA . SER A 1 119 ? 8.040 17.144 -9.618 1.00 59.09 119 SER A CA 1
ATOM 916 C C . SER A 1 119 ? 7.652 16.024 -10.586 1.00 59.09 119 SER A C 1
ATOM 918 O O . SER A 1 119 ? 7.161 15.004 -10.129 1.00 59.09 119 SER A O 1
ATOM 920 N N . TRP A 1 120 ? 7.903 16.106 -11.895 1.00 59.06 120 TRP A N 1
ATOM 921 C CA . TRP A 1 120 ? 7.634 14.964 -12.794 1.00 59.06 120 TRP A CA 1
ATOM 922 C C . TRP A 1 120 ? 8.474 13.719 -12.479 1.00 59.06 120 TRP A C 1
ATOM 924 O O . TRP A 1 120 ? 8.110 12.616 -12.875 1.00 59.06 120 TRP A O 1
ATOM 934 N N . LYS A 1 121 ? 9.578 13.882 -11.741 1.00 63.97 121 LYS A N 1
ATOM 935 C CA . LYS A 1 121 ? 10.385 12.774 -11.211 1.00 63.97 121 LYS A CA 1
ATOM 936 C C . LYS A 1 121 ? 9.925 12.273 -9.840 1.00 63.97 121 LYS A C 1
ATOM 938 O O . LYS A 1 121 ? 10.565 11.384 -9.296 1.00 63.97 121 LYS A O 1
ATOM 943 N N . SER A 1 122 ? 8.850 12.820 -9.267 1.00 68.69 122 SER A N 1
ATOM 944 C CA . SER A 1 122 ? 8.394 12.428 -7.927 1.00 68.69 122 SER A CA 1
ATOM 945 C C . SER A 1 122 ? 7.748 11.043 -7.880 1.00 68.69 122 SER A C 1
ATOM 947 O O . SER A 1 122 ? 7.469 10.553 -6.793 1.00 68.69 122 SER A O 1
ATOM 949 N N . MET A 1 123 ? 7.473 10.435 -9.038 1.00 76.69 123 MET A N 1
ATOM 950 C CA . MET A 1 123 ? 6.972 9.067 -9.138 1.00 76.69 123 MET A CA 1
ATOM 951 C C . MET A 1 123 ? 8.084 8.137 -9.607 1.00 76.69 123 MET A C 1
ATOM 953 O O . MET A 1 123 ? 8.096 7.670 -10.743 1.00 76.69 123 MET A O 1
ATOM 957 N N . ASP A 1 124 ? 9.059 7.932 -8.733 1.00 81.06 124 ASP A N 1
ATOM 958 C CA . ASP A 1 124 ? 10.080 6.916 -8.919 1.00 81.06 124 ASP A CA 1
ATOM 959 C C . ASP A 1 124 ? 9.544 5.526 -8.536 1.00 81.06 124 ASP A C 1
ATOM 961 O O . ASP A 1 124 ? 8.434 5.366 -8.022 1.00 81.06 124 ASP A O 1
ATOM 965 N N . GLU A 1 125 ? 10.342 4.498 -8.814 1.00 80.50 125 GLU A N 1
ATOM 966 C CA . GLU A 1 125 ? 10.012 3.095 -8.536 1.00 80.50 125 GLU A CA 1
ATOM 967 C C . GLU A 1 125 ? 9.636 2.896 -7.052 1.00 80.50 125 GLU A C 1
ATOM 969 O O . GLU A 1 125 ? 8.682 2.184 -6.736 1.00 80.50 125 GLU A O 1
ATOM 974 N N . THR A 1 126 ? 10.322 3.602 -6.146 1.00 86.00 126 THR A N 1
ATOM 975 C CA . THR A 1 126 ? 10.058 3.582 -4.700 1.00 86.00 126 THR A CA 1
ATOM 976 C C . THR A 1 126 ? 8.719 4.227 -4.347 1.00 86.00 126 THR A C 1
ATOM 978 O O . THR A 1 126 ? 7.923 3.622 -3.625 1.00 86.00 126 THR A O 1
ATOM 981 N N . ALA A 1 127 ? 8.435 5.431 -4.857 1.00 90.38 127 ALA A N 1
ATOM 982 C CA . ALA A 1 127 ? 7.162 6.106 -4.623 1.00 90.38 127 ALA A CA 1
ATOM 983 C C . ALA A 1 127 ? 5.986 5.308 -5.194 1.00 90.38 127 ALA A C 1
ATOM 985 O O . ALA A 1 127 ? 4.924 5.258 -4.574 1.00 90.38 127 ALA A O 1
ATOM 986 N N . LEU A 1 128 ? 6.174 4.647 -6.340 1.00 89.38 128 LEU A N 1
ATOM 987 C CA . LEU A 1 128 ? 5.154 3.800 -6.951 1.00 89.38 128 LEU A CA 1
ATOM 988 C C . LEU A 1 128 ? 4.804 2.604 -6.055 1.00 89.38 128 LEU A C 1
ATOM 990 O O . LEU A 1 128 ? 3.625 2.329 -5.840 1.00 89.38 128 LEU A O 1
ATOM 994 N N . ILE A 1 129 ? 5.812 1.933 -5.489 1.00 91.38 129 ILE A N 1
ATOM 995 C CA . ILE A 1 129 ? 5.605 0.825 -4.546 1.00 91.38 129 ILE A CA 1
ATOM 996 C C . ILE A 1 129 ? 4.906 1.321 -3.278 1.00 91.38 129 ILE A C 1
ATOM 998 O O . ILE A 1 129 ? 3.925 0.715 -2.852 1.00 91.38 129 ILE A O 1
ATOM 1002 N N . ALA A 1 130 ? 5.363 2.434 -2.698 1.00 93.38 130 ALA A N 1
ATOM 1003 C CA . ALA A 1 130 ? 4.747 3.008 -1.503 1.00 93.38 130 ALA A CA 1
ATOM 1004 C C . ALA A 1 130 ? 3.272 3.372 -1.742 1.00 93.38 130 ALA A C 1
ATOM 1006 O O . ALA A 1 130 ? 2.414 3.054 -0.921 1.00 93.38 130 ALA A O 1
ATOM 1007 N N . LEU A 1 131 ? 2.965 3.979 -2.891 1.00 93.12 131 LEU A N 1
ATOM 1008 C CA . LEU A 1 131 ? 1.598 4.309 -3.281 1.00 93.12 131 LEU A CA 1
ATOM 1009 C C . LEU A 1 131 ? 0.745 3.050 -3.499 1.00 93.12 131 LEU A C 1
ATOM 1011 O O . LEU A 1 131 ? -0.408 3.030 -3.081 1.00 93.12 131 LEU A O 1
ATOM 1015 N N . GLY A 1 132 ? 1.308 1.996 -4.095 1.00 94.19 132 GLY A N 1
ATOM 1016 C CA . GLY A 1 132 ? 0.641 0.700 -4.237 1.00 94.19 132 GLY A CA 1
ATOM 1017 C C . GLY A 1 132 ? 0.292 0.061 -2.891 1.00 94.19 132 GLY A C 1
ATOM 1018 O O . GLY A 1 132 ? -0.845 -0.359 -2.706 1.00 94.19 132 GLY A O 1
ATOM 1019 N N . ILE A 1 133 ? 1.228 0.060 -1.933 1.00 94.19 133 ILE A N 1
ATOM 1020 C CA . ILE A 1 133 ? 0.999 -0.454 -0.570 1.00 94.19 133 ILE A CA 1
ATOM 1021 C C . ILE A 1 133 ? -0.116 0.333 0.119 1.00 94.19 133 ILE A C 1
ATOM 1023 O O . ILE A 1 133 ? -1.049 -0.256 0.655 1.00 94.19 133 ILE A O 1
ATOM 1027 N N . LEU A 1 134 ? -0.050 1.667 0.079 1.00 94.69 134 LEU A N 1
ATOM 1028 C CA . LEU A 1 134 ? -1.088 2.514 0.667 1.00 94.69 134 LEU A CA 1
ATOM 1029 C C . LEU A 1 134 ? -2.458 2.231 0.041 1.00 94.69 134 LEU A C 1
ATOM 1031 O O . LEU A 1 134 ? -3.460 2.156 0.747 1.00 94.69 134 LEU A O 1
ATOM 1035 N N . LEU A 1 135 ? -2.516 2.050 -1.278 1.00 94.00 135 LEU A N 1
ATOM 1036 C CA . LEU A 1 135 ? -3.774 1.793 -1.964 1.00 94.00 135 LEU A CA 1
ATOM 1037 C C . LEU A 1 135 ? -4.340 0.407 -1.625 1.00 94.00 135 LEU A C 1
ATOM 1039 O O . LEU A 1 135 ? -5.525 0.303 -1.334 1.00 94.00 135 LEU A O 1
ATOM 1043 N N . GLU A 1 136 ? -3.517 -0.641 -1.582 1.00 91.44 136 GLU A N 1
ATOM 1044 C CA . GLU A 1 136 ? -3.976 -1.974 -1.172 1.00 91.44 136 GLU A CA 1
ATOM 1045 C C . GLU A 1 136 ? -4.440 -1.996 0.295 1.00 91.44 136 GLU A C 1
ATOM 1047 O O . GLU A 1 136 ? -5.503 -2.546 0.580 1.00 91.44 136 GLU A O 1
ATOM 1052 N N . GLU A 1 137 ? -3.721 -1.344 1.215 1.00 91.81 137 GLU A N 1
ATOM 1053 C CA . GLU A 1 137 ? -4.114 -1.281 2.631 1.00 91.81 137 GLU A CA 1
ATOM 1054 C C . GLU A 1 137 ? -5.389 -0.453 2.842 1.00 91.81 137 GLU A C 1
ATOM 1056 O O . GLU A 1 137 ? -6.283 -0.882 3.566 1.00 91.81 137 GLU A O 1
ATOM 1061 N N . THR A 1 138 ? -5.543 0.689 2.161 1.00 93.44 138 THR A N 1
ATOM 1062 C CA . THR A 1 138 ? -6.780 1.494 2.247 1.00 93.44 138 THR A CA 1
ATOM 1063 C C . THR A 1 138 ? -7.990 0.757 1.673 1.00 93.44 138 THR A C 1
ATOM 1065 O O . THR A 1 138 ? -9.084 0.808 2.238 1.00 93.44 138 THR A O 1
ATOM 1068 N N . VAL A 1 139 ? -7.820 0.031 0.566 1.00 90.88 139 VAL A N 1
ATOM 1069 C CA . VAL A 1 139 ? -8.876 -0.804 -0.021 1.00 90.88 139 VAL A CA 1
ATOM 1070 C C . VAL A 1 139 ? -9.225 -1.961 0.915 1.00 90.88 139 VAL A C 1
ATOM 1072 O O . VAL A 1 139 ? -10.402 -2.241 1.129 1.00 90.88 139 VAL A O 1
ATOM 1075 N N . LYS A 1 140 ? -8.227 -2.593 1.536 1.00 89.19 140 LYS A N 1
ATOM 1076 C CA . LYS A 1 140 ? -8.435 -3.656 2.524 1.00 89.19 140 LYS A CA 1
ATOM 1077 C C . LYS A 1 140 ? -9.116 -3.150 3.797 1.00 89.19 140 LYS A C 1
ATOM 1079 O O . LYS A 1 140 ? -9.939 -3.861 4.364 1.00 89.19 140 LYS A O 1
ATOM 1084 N N . GLU A 1 141 ? -8.810 -1.932 4.236 1.00 90.06 141 GLU A N 1
ATOM 1085 C CA . GLU A 1 141 ? -9.457 -1.293 5.387 1.00 90.06 141 GLU A CA 1
ATOM 1086 C C . GLU A 1 141 ? -10.920 -0.935 5.084 1.00 90.06 141 GLU A C 1
ATOM 1088 O O . GLU A 1 141 ? -11.794 -1.143 5.923 1.00 90.06 141 GLU A O 1
ATOM 1093 N N . THR A 1 142 ? -11.202 -0.437 3.877 1.00 89.44 142 THR A N 1
ATOM 1094 C CA . THR A 1 142 ? -12.545 0.025 3.485 1.00 89.44 142 THR A CA 1
ATOM 1095 C C . THR A 1 142 ? -13.479 -1.101 3.040 1.00 89.44 142 THR A C 1
ATOM 1097 O O . THR A 1 142 ? -14.647 -1.100 3.419 1.00 89.44 142 THR A O 1
ATOM 1100 N N . LEU A 1 143 ? -12.994 -2.064 2.249 1.00 89.25 143 LEU A N 1
ATOM 1101 C CA . LEU A 1 143 ? -13.799 -3.161 1.694 1.00 89.25 143 LEU A CA 1
ATOM 1102 C C . LEU A 1 143 ? -13.663 -4.471 2.500 1.00 89.25 143 LEU A C 1
ATOM 1104 O O . LEU A 1 143 ? -14.460 -5.396 2.324 1.00 89.25 143 LEU A O 1
ATOM 1108 N N . GLY A 1 144 ? -12.671 -4.570 3.389 1.00 83.88 144 GLY A N 1
ATOM 1109 C CA . GLY A 1 144 ? -12.303 -5.805 4.084 1.00 83.88 144 GLY A CA 1
ATOM 1110 C C . GLY A 1 144 ? -11.349 -6.689 3.268 1.00 83.88 144 GLY A C 1
ATOM 1111 O O . GLY A 1 144 ? -10.980 -6.370 2.142 1.00 83.88 144 GLY A O 1
ATOM 1112 N N . GLU A 1 145 ? -10.948 -7.836 3.828 1.00 81.44 145 GLU A N 1
ATOM 1113 C CA . GLU A 1 145 ? -9.929 -8.719 3.224 1.00 81.44 145 GLU A CA 1
ATOM 1114 C C . GLU A 1 145 ? -10.300 -9.263 1.838 1.00 81.44 145 GLU A C 1
ATOM 1116 O O . GLU A 1 145 ? -9.416 -9.518 1.024 1.00 81.44 145 GLU A O 1
ATOM 1121 N N . THR A 1 146 ? -11.593 -9.464 1.580 1.00 81.25 146 THR A N 1
ATOM 1122 C CA . THR A 1 146 ? -12.102 -10.057 0.329 1.00 81.25 146 THR A CA 1
ATOM 1123 C C . THR A 1 146 ? -12.912 -9.062 -0.501 1.00 81.25 146 THR A C 1
ATOM 1125 O O . THR A 1 146 ? -13.102 -9.267 -1.692 1.00 81.25 146 THR A O 1
ATOM 1128 N N . GLY A 1 147 ? -13.386 -7.969 0.100 1.00 79.69 147 GLY A N 1
ATOM 1129 C CA . GLY A 1 147 ? -14.207 -6.965 -0.580 1.00 79.69 147 GLY A CA 1
ATOM 1130 C C . GLY A 1 147 ? -15.660 -7.362 -0.866 1.00 79.69 147 GLY A C 1
ATOM 1131 O O . GLY A 1 147 ? -16.458 -6.507 -1.247 1.00 79.69 147 GLY A O 1
ATOM 1132 N N . ASP A 1 148 ? -16.041 -8.620 -0.626 1.00 78.25 148 ASP A N 1
ATOM 1133 C CA . ASP A 1 148 ? -17.375 -9.161 -0.929 1.00 78.25 148 ASP A CA 1
ATOM 1134 C C . ASP A 1 148 ? -18.518 -8.430 -0.199 1.00 78.25 148 ASP A C 1
ATOM 1136 O O . ASP A 1 148 ? -19.644 -8.346 -0.697 1.00 78.25 148 ASP A O 1
ATOM 1140 N N . LEU A 1 149 ? -18.235 -7.870 0.982 1.00 75.12 149 LEU A N 1
ATOM 1141 C CA . LEU A 1 149 ? -19.230 -7.173 1.799 1.00 75.12 149 LEU A CA 1
ATOM 1142 C C . LEU A 1 149 ? -19.705 -5.859 1.168 1.00 75.12 149 LEU A C 1
ATOM 1144 O O . LEU A 1 149 ? -20.876 -5.515 1.315 1.00 75.12 149 LEU A O 1
ATOM 1148 N N . ALA A 1 150 ? -18.848 -5.167 0.414 1.00 76.44 150 ALA A N 1
ATOM 1149 C CA . ALA A 1 150 ? -19.209 -3.899 -0.217 1.00 76.44 150 ALA A CA 1
ATOM 1150 C C . ALA A 1 150 ? -20.278 -4.064 -1.312 1.00 76.44 150 ALA A C 1
ATOM 1152 O O . ALA A 1 150 ? -21.105 -3.180 -1.522 1.00 76.44 150 ALA A O 1
ATOM 1153 N N . LEU A 1 151 ? -20.306 -5.215 -1.991 1.00 75.25 151 LEU A N 1
ATOM 1154 C CA . LEU A 1 151 ? -21.324 -5.518 -3.004 1.00 75.25 151 LEU A CA 1
ATOM 1155 C C . LEU A 1 151 ? -22.647 -5.979 -2.376 1.00 75.25 151 LEU A C 1
ATOM 1157 O O . LEU A 1 151 ? -23.720 -5.752 -2.938 1.00 75.25 151 LEU A O 1
ATOM 1161 N N . LEU A 1 152 ? -22.583 -6.603 -1.197 1.00 76.44 152 LEU A N 1
ATOM 1162 C CA . LEU A 1 152 ? -23.760 -7.034 -0.443 1.00 76.44 152 LEU A CA 1
ATOM 1163 C C . LEU A 1 152 ? -24.476 -5.871 0.246 1.00 76.44 152 LEU A C 1
ATOM 1165 O O . LEU A 1 152 ? -25.681 -5.970 0.459 1.00 76.44 152 LEU A O 1
ATOM 1169 N N . GLU A 1 153 ? -23.785 -4.774 0.565 1.00 68.38 153 GLU A N 1
ATOM 1170 C CA . GLU A 1 153 ? -24.393 -3.611 1.220 1.00 68.38 153 GLU A CA 1
ATOM 1171 C C . GLU A 1 153 ? -25.531 -3.005 0.378 1.00 68.38 153 GLU A C 1
ATOM 1173 O O . GLU A 1 153 ? -26.611 -2.721 0.900 1.00 68.38 153 GLU A O 1
ATOM 1178 N N . ALA A 1 154 ? -25.354 -2.920 -0.945 1.00 68.06 154 ALA A N 1
ATOM 1179 C CA . ALA A 1 154 ? -26.392 -2.450 -1.864 1.00 68.06 154 ALA A CA 1
ATOM 1180 C C . ALA A 1 154 ? -27.605 -3.398 -1.907 1.00 68.06 154 ALA A C 1
ATOM 1182 O O . ALA A 1 154 ? -28.744 -2.963 -1.741 1.00 68.06 154 ALA A O 1
ATOM 1183 N N . ALA A 1 155 ? -27.367 -4.707 -2.043 1.00 66.12 155 ALA A N 1
ATOM 1184 C CA . ALA A 1 155 ? -28.433 -5.710 -2.071 1.00 66.12 155 ALA A CA 1
ATOM 1185 C C . ALA A 1 155 ? -29.152 -5.846 -0.717 1.00 66.12 155 ALA A C 1
ATOM 1187 O O . ALA A 1 155 ? -30.343 -6.144 -0.663 1.00 66.12 155 ALA A O 1
ATOM 1188 N N . MET A 1 156 ? -28.447 -5.625 0.394 1.00 64.69 156 MET A N 1
ATOM 1189 C CA . MET A 1 156 ? -29.022 -5.647 1.735 1.00 64.69 156 MET A CA 1
ATOM 1190 C C . MET A 1 156 ? -29.888 -4.411 1.993 1.00 64.69 156 MET A C 1
ATOM 1192 O O . MET A 1 156 ? -30.937 -4.555 2.623 1.00 64.69 156 MET A O 1
ATOM 1196 N N . ASN A 1 157 ? -29.515 -3.243 1.457 1.00 64.19 157 ASN A N 1
ATOM 1197 C CA . ASN A 1 157 ? -30.375 -2.057 1.450 1.00 64.19 157 ASN A CA 1
ATOM 1198 C C . ASN A 1 157 ? -31.624 -2.264 0.583 1.00 64.19 157 ASN A C 1
ATOM 1200 O O . ASN A 1 157 ? -32.731 -2.031 1.065 1.00 64.19 157 ASN A O 1
ATOM 1204 N N . GLU A 1 158 ? -31.493 -2.797 -0.635 1.00 65.50 158 GLU A N 1
ATOM 1205 C CA . GLU A 1 158 ? -32.656 -3.098 -1.487 1.00 65.50 158 GLU A CA 1
ATOM 1206 C C . GLU A 1 158 ? -33.575 -4.152 -0.850 1.00 65.50 158 GLU A C 1
ATOM 1208 O O . GLU A 1 158 ? -34.792 -3.974 -0.780 1.00 65.50 158 GLU A O 1
ATOM 1213 N N . ALA A 1 159 ? -33.010 -5.217 -0.275 1.00 62.66 159 ALA A N 1
ATOM 1214 C CA . ALA A 1 159 ? -33.779 -6.230 0.441 1.00 62.66 159 ALA A CA 1
ATOM 1215 C C . ALA A 1 159 ? -34.409 -5.692 1.739 1.00 62.66 159 ALA A C 1
ATOM 1217 O O . ALA A 1 159 ? -35.438 -6.213 2.179 1.00 62.66 159 ALA A O 1
ATOM 1218 N N . ALA A 1 160 ? -33.817 -4.684 2.386 1.00 61.69 160 ALA A N 1
ATOM 1219 C CA . ALA A 1 160 ? -34.415 -4.008 3.535 1.00 61.69 160 ALA A CA 1
ATOM 1220 C C . ALA A 1 160 ? -35.611 -3.143 3.107 1.00 61.69 160 ALA A C 1
ATOM 1222 O O . ALA A 1 160 ? -36.675 -3.239 3.726 1.00 61.69 160 ALA A O 1
ATOM 1223 N N . GLU A 1 161 ? -35.484 -2.397 2.009 1.00 61.94 161 GLU A N 1
ATOM 1224 C CA . GLU A 1 161 ? -36.579 -1.619 1.422 1.00 61.94 161 GLU A CA 1
ATOM 1225 C C . GLU A 1 161 ? -37.725 -2.509 0.913 1.00 61.94 161 GLU A C 1
ATOM 1227 O O . GLU A 1 161 ? -38.904 -2.204 1.113 1.00 61.94 161 GLU A O 1
ATOM 1232 N N . GLU A 1 162 ? -37.415 -3.649 0.292 1.00 62.72 162 GLU A N 1
ATOM 1233 C CA . GLU A 1 162 ? -38.427 -4.622 -0.124 1.00 62.72 162 GLU A CA 1
ATOM 1234 C C . GLU A 1 162 ? -39.111 -5.286 1.075 1.00 62.72 162 GLU A C 1
ATOM 1236 O O . GLU A 1 162 ? -40.330 -5.476 1.066 1.00 62.72 162 GLU A O 1
ATOM 1241 N N . LYS A 1 163 ? -38.373 -5.592 2.150 1.00 59.91 163 LYS A N 1
ATOM 1242 C CA . LYS A 1 163 ? -38.959 -6.127 3.390 1.00 59.91 163 LYS A CA 1
ATOM 1243 C C . LYS A 1 163 ? -39.890 -5.126 4.074 1.00 59.91 163 LYS A C 1
ATOM 1245 O O . LYS A 1 163 ? -40.877 -5.567 4.667 1.00 59.91 163 LYS A O 1
ATOM 1250 N N . GLU A 1 164 ? -39.632 -3.822 3.991 1.00 60.50 164 GLU A N 1
ATOM 1251 C CA . GLU A 1 164 ? -40.589 -2.801 4.440 1.00 60.50 164 GLU A CA 1
ATOM 1252 C C . GLU A 1 164 ? -41.844 -2.768 3.562 1.00 60.50 164 GLU A C 1
ATOM 1254 O O . GLU A 1 164 ? -42.958 -2.880 4.079 1.00 60.50 164 GLU A O 1
ATOM 1259 N N . LYS A 1 165 ? -41.691 -2.741 2.233 1.00 57.16 165 LYS A N 1
ATOM 1260 C CA . LYS A 1 165 ? -42.828 -2.713 1.292 1.00 57.16 165 LYS A CA 1
ATOM 1261 C C . LYS A 1 165 ? -43.696 -3.978 1.376 1.00 57.16 165 LYS A C 1
ATOM 1263 O O . LYS A 1 165 ? -44.920 -3.914 1.243 1.00 57.16 165 LYS A O 1
ATOM 1268 N N . VAL A 1 166 ? -43.094 -5.143 1.628 1.00 60.78 166 VAL A N 1
ATOM 1269 C CA . VAL A 1 166 ? -43.809 -6.418 1.817 1.00 60.78 166 VAL A CA 1
ATOM 1270 C C . VAL A 1 166 ? -44.530 -6.469 3.167 1.00 60.78 166 VAL A C 1
ATOM 1272 O O . VAL A 1 166 ? -45.624 -7.034 3.238 1.00 60.78 166 VAL A O 1
ATOM 1275 N N . LYS A 1 167 ? -43.978 -5.866 4.231 1.00 57.41 167 LYS A N 1
ATOM 1276 C CA . LYS A 1 167 ? -44.684 -5.718 5.517 1.00 57.41 167 LYS A CA 1
ATOM 1277 C C . LYS A 1 167 ? -45.926 -4.840 5.366 1.00 57.41 167 LYS A C 1
ATOM 1279 O O . LYS A 1 167 ? -46.994 -5.254 5.809 1.00 57.41 167 LYS A O 1
ATOM 1284 N N . GLU A 1 168 ? -45.817 -3.721 4.654 1.00 57.00 168 GLU A N 1
ATOM 1285 C CA . GLU A 1 168 ? -46.939 -2.799 4.436 1.00 57.00 168 GLU A CA 1
ATOM 1286 C C . GLU A 1 168 ? -48.062 -3.424 3.578 1.00 57.00 168 GLU A C 1
ATOM 1288 O O . GLU A 1 168 ? -49.250 -3.229 3.842 1.00 57.00 168 GLU A O 1
ATOM 1293 N N . LYS A 1 169 ? -47.714 -4.254 2.582 1.00 57.09 169 LYS A N 1
ATOM 1294 C CA . LYS A 1 169 ? -48.701 -5.013 1.786 1.00 57.09 169 LYS A CA 1
ATOM 1295 C C . LYS A 1 169 ? -49.365 -6.147 2.577 1.00 57.09 169 LYS A C 1
ATOM 1297 O O . LYS A 1 169 ? -50.578 -6.324 2.480 1.00 57.09 169 LYS A O 1
ATOM 1302 N N . LYS A 1 170 ? -48.607 -6.875 3.411 1.00 55.09 170 LYS A N 1
ATOM 1303 C CA . LYS A 1 170 ? -49.153 -7.936 4.284 1.00 55.09 170 LYS A CA 1
ATOM 1304 C C . LYS A 1 170 ? -50.087 -7.405 5.369 1.00 55.09 170 LYS A C 1
ATOM 1306 O O . LYS A 1 170 ? -50.919 -8.168 5.859 1.00 55.09 170 LYS A O 1
ATOM 1311 N N . GLU A 1 171 ? -49.944 -6.150 5.783 1.00 55.78 171 GLU A N 1
ATOM 1312 C CA . GLU A 1 171 ? -50.872 -5.517 6.726 1.00 55.78 171 GLU A CA 1
ATOM 1313 C C . GLU A 1 171 ? -52.214 -5.177 6.066 1.00 55.78 171 GLU A C 1
ATOM 1315 O O . GLU A 1 171 ? -53.254 -5.439 6.668 1.00 55.78 171 GLU A O 1
ATOM 1320 N N . LYS A 1 172 ? -52.209 -4.739 4.799 1.00 54.25 172 LYS A N 1
ATOM 1321 C CA . LYS A 1 172 ? -53.430 -4.425 4.033 1.00 54.25 172 LYS A CA 1
ATOM 1322 C C . LYS A 1 172 ? -54.250 -5.676 3.667 1.00 54.25 172 LYS A C 1
ATOM 1324 O O . LYS A 1 172 ? -55.467 -5.669 3.818 1.00 54.25 172 LYS A O 1
ATOM 1329 N N . GLU A 1 173 ? -53.614 -6.791 3.293 1.00 54.97 173 GLU A N 1
ATOM 1330 C CA . GLU A 1 173 ? -54.331 -8.058 3.008 1.00 54.97 173 GLU A CA 1
ATOM 1331 C C . GLU A 1 173 ? -54.948 -8.708 4.263 1.00 54.97 173 GLU A C 1
ATOM 1333 O O . GLU A 1 173 ? -56.016 -9.323 4.205 1.00 54.97 173 GLU A O 1
ATOM 1338 N N . LYS A 1 174 ? -54.319 -8.541 5.434 1.00 50.44 174 LYS A N 1
ATOM 1339 C CA . LYS A 1 174 ? -54.848 -9.057 6.711 1.00 50.44 174 LYS A CA 1
ATOM 1340 C C . LYS A 1 174 ? -56.065 -8.280 7.223 1.00 50.44 174 LYS A C 1
ATOM 1342 O O . LYS A 1 174 ? -56.782 -8.788 8.093 1.00 50.44 174 LYS A O 1
ATOM 1347 N N . GLU A 1 175 ? -56.300 -7.070 6.724 1.00 51.78 175 GLU A N 1
ATOM 1348 C CA . GLU A 1 175 ? -57.443 -6.238 7.102 1.00 51.78 175 GLU A CA 1
ATOM 1349 C C . GLU A 1 175 ? -58.735 -6.688 6.391 1.00 51.78 175 GLU A C 1
ATOM 1351 O O . GLU A 1 175 ? -59.795 -6.749 7.022 1.00 51.78 175 GLU A O 1
ATOM 1356 N N . GLU A 1 176 ? -58.650 -7.136 5.132 1.00 52.22 176 GLU A N 1
ATOM 1357 C CA . GLU A 1 176 ? -59.806 -7.672 4.397 1.00 52.22 176 GLU A CA 1
ATOM 1358 C C . GLU A 1 176 ? -60.239 -9.068 4.879 1.00 52.22 176 GLU A C 1
ATOM 1360 O O . GLU A 1 176 ? -61.434 -9.313 5.080 1.00 52.22 176 GLU A O 1
ATOM 1365 N N . GLU A 1 177 ? -59.299 -9.977 5.168 1.00 48.25 177 GLU A N 1
ATOM 1366 C CA . GLU A 1 177 ? -59.635 -11.349 5.590 1.00 48.25 177 GLU A CA 1
ATOM 1367 C C . GLU A 1 177 ? -60.281 -11.405 6.997 1.00 48.25 177 GLU A C 1
ATOM 1369 O O . GLU A 1 177 ? -61.055 -12.314 7.328 1.00 48.25 177 GLU A O 1
ATOM 1374 N N . ASN A 1 178 ? -60.020 -10.396 7.840 1.00 46.06 178 ASN A N 1
ATOM 1375 C CA . ASN A 1 178 ? -60.597 -10.282 9.184 1.00 46.06 178 ASN A CA 1
ATOM 1376 C C . ASN A 1 178 ? -62.056 -9.797 9.197 1.00 46.06 178 ASN A C 1
ATOM 1378 O O . ASN A 1 178 ? -62.770 -10.046 10.174 1.00 46.06 178 ASN A O 1
ATOM 1382 N N . LYS A 1 179 ? -62.538 -9.169 8.118 1.00 50.19 179 LYS A N 1
ATOM 1383 C CA . LYS A 1 179 ? -63.910 -8.640 8.031 1.00 50.19 179 LYS A CA 1
ATOM 1384 C C . LYS A 1 179 ? -64.959 -9.755 7.901 1.00 50.19 179 LYS A C 1
ATOM 1386 O O . LYS A 1 179 ? -66.072 -9.625 8.408 1.00 50.19 179 LYS A O 1
ATOM 1391 N N . VAL A 1 180 ? -64.585 -10.891 7.303 1.00 49.31 180 VAL A N 1
ATOM 1392 C CA . VAL A 1 180 ? -65.477 -12.046 7.070 1.00 49.31 180 VAL A CA 1
ATOM 1393 C C . VAL A 1 180 ? -65.547 -12.988 8.285 1.00 49.31 180 VAL A C 1
ATOM 1395 O O . VAL A 1 180 ? -66.615 -13.500 8.617 1.00 49.31 180 VAL A O 1
ATOM 1398 N N . LYS A 1 181 ? -64.447 -13.165 9.031 1.00 41.34 181 LYS A N 1
ATOM 1399 C CA . LYS A 1 181 ? -64.393 -14.025 10.238 1.00 41.34 181 LYS A CA 1
ATOM 1400 C C . LYS A 1 181 ? -64.976 -13.369 11.509 1.00 41.34 181 LYS A C 1
ATOM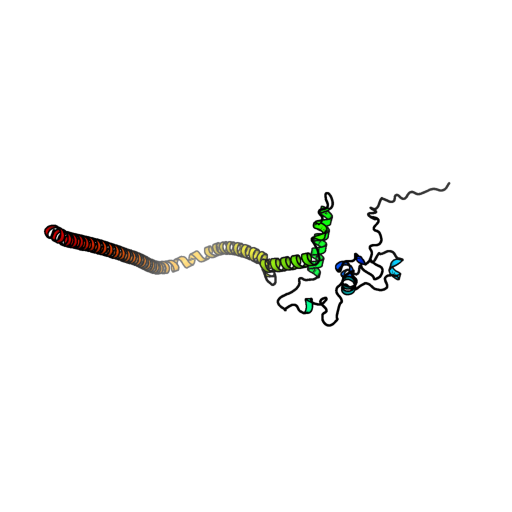 1402 O O . LYS A 1 181 ? -65.137 -14.050 12.527 1.00 41.34 181 LYS A O 1
ATOM 1407 N N . GLY A 1 182 ? -65.318 -12.076 11.463 1.00 42.91 182 GLY A N 1
ATOM 1408 C CA . GLY A 1 182 ? -65.787 -11.281 12.608 1.00 42.91 182 GLY A CA 1
ATOM 1409 C C . GLY A 1 182 ? -67.148 -11.695 13.186 1.00 42.91 182 GLY A C 1
ATOM 1410 O O . GLY A 1 182 ? -67.306 -11.711 14.403 1.00 42.91 182 GLY A O 1
ATOM 1411 N N . LYS A 1 183 ? -68.107 -12.127 12.355 1.00 43.28 183 LYS A N 1
ATOM 1412 C CA . LYS A 1 183 ? -69.491 -12.380 12.813 1.00 43.28 183 LYS A CA 1
ATOM 1413 C C . LYS A 1 183 ? -69.679 -13.635 13.680 1.00 43.28 183 LYS A C 1
ATOM 1415 O O . LYS A 1 183 ? -70.651 -13.714 14.421 1.00 43.28 183 LYS A O 1
ATOM 1420 N N . VAL A 1 184 ? -68.772 -14.615 13.622 1.00 48.12 184 VAL A N 1
ATOM 1421 C CA . VAL A 1 184 ? -68.929 -15.900 14.344 1.00 48.12 184 VAL A CA 1
ATOM 1422 C C . VAL A 1 184 ? -68.083 -15.967 15.626 1.00 48.12 184 VAL A C 1
ATOM 1424 O O . VAL A 1 184 ? -68.443 -16.665 16.571 1.00 48.12 184 VAL A O 1
ATOM 1427 N N . LYS A 1 185 ? -66.987 -15.201 15.725 1.00 43.47 185 LYS A N 1
ATOM 1428 C CA . LYS A 1 185 ? -66.087 -15.222 16.899 1.00 43.47 185 LYS A CA 1
ATOM 1429 C C . LYS A 1 185 ? -66.457 -14.235 18.014 1.00 43.47 185 LYS A C 1
ATOM 1431 O O . LYS A 1 185 ? -65.932 -14.370 19.120 1.00 43.47 185 LYS A O 1
ATOM 1436 N N . GLU A 1 186 ? -67.355 -13.284 17.765 1.00 43.84 186 GLU A N 1
ATOM 1437 C CA . GLU A 1 186 ? -67.726 -12.237 18.730 1.00 43.84 186 GLU A CA 1
ATOM 1438 C C . GLU A 1 186 ? -68.380 -12.809 20.004 1.00 43.84 186 GLU A C 1
ATOM 1440 O O . GLU A 1 186 ? -67.985 -12.448 21.111 1.00 43.84 186 GLU A O 1
ATOM 1445 N N . LYS A 1 187 ? -69.247 -13.826 19.874 1.00 43.38 187 LYS A N 1
ATOM 1446 C CA . LYS A 1 187 ? -69.936 -14.462 21.018 1.00 43.38 187 LYS A CA 1
ATOM 1447 C C . LYS A 1 187 ? -69.037 -15.304 21.933 1.00 43.38 187 LYS A C 1
ATOM 1449 O O . LYS A 1 187 ? -69.372 -15.515 23.095 1.00 43.38 187 LYS A O 1
ATOM 1454 N N . VAL A 1 188 ? -67.898 -15.799 21.443 1.00 48.34 188 VAL A N 1
ATOM 1455 C CA . VAL A 1 188 ? -66.986 -16.658 22.230 1.00 48.34 188 VAL A CA 1
ATOM 1456 C C . VAL A 1 188 ? -65.854 -15.844 22.873 1.00 48.34 188 VAL A C 1
ATOM 1458 O O . VAL A 1 188 ? -65.359 -16.193 23.945 1.00 48.34 188 VAL A O 1
ATOM 1461 N N . LYS A 1 189 ? -65.466 -14.714 22.267 1.00 43.31 189 LYS A N 1
ATOM 1462 C CA . LYS A 1 189 ? -64.322 -13.898 22.706 1.00 43.31 189 LYS A CA 1
ATOM 1463 C C . LYS A 1 189 ? -64.642 -12.967 23.884 1.00 43.31 189 LYS A C 1
ATOM 1465 O O . LYS A 1 189 ? -63.726 -12.580 24.608 1.00 43.31 189 LYS A O 1
ATOM 1470 N N . GLU A 1 190 ? -65.914 -12.645 24.118 1.00 46.59 190 GLU A N 1
ATOM 1471 C CA . GLU A 1 190 ? -66.340 -11.774 25.223 1.00 46.59 190 GLU A CA 1
ATOM 1472 C C . GLU A 1 190 ? -66.109 -12.420 26.605 1.00 46.59 190 GLU A C 1
ATOM 1474 O O . GLU A 1 190 ? -65.567 -11.778 27.504 1.00 46.59 190 GLU A O 1
ATOM 1479 N N . LYS A 1 191 ? -66.365 -13.731 26.753 1.00 44.59 191 LYS A N 1
ATOM 1480 C CA . LYS A 1 191 ? -66.152 -14.473 28.016 1.00 44.59 191 LYS A CA 1
ATOM 1481 C C . LYS A 1 191 ? -64.680 -14.664 28.403 1.00 44.59 191 LYS A C 1
ATOM 1483 O O . LYS A 1 191 ? -64.370 -14.755 29.589 1.00 44.59 191 LYS A O 1
ATOM 1488 N N . VAL A 1 192 ? -63.768 -14.718 27.433 1.00 47.47 192 VAL A N 1
ATOM 1489 C CA . VAL A 1 192 ? -62.326 -14.914 27.690 1.00 47.47 192 VAL A CA 1
ATOM 1490 C C . VAL A 1 192 ? -61.633 -13.582 28.020 1.00 47.47 192 VAL A C 1
ATOM 1492 O O . VAL A 1 192 ? -60.759 -13.532 28.884 1.00 47.47 192 VAL A O 1
ATOM 1495 N N . ARG A 1 193 ? -62.096 -12.469 27.428 1.00 42.78 193 ARG A N 1
ATOM 1496 C CA . ARG A 1 193 ? -61.522 -11.123 27.620 1.00 42.78 193 ARG A CA 1
ATOM 1497 C C . ARG A 1 193 ? -61.712 -10.537 29.022 1.00 42.78 193 ARG A C 1
ATOM 1499 O O . ARG A 1 193 ? -60.926 -9.674 29.407 1.00 42.78 193 ARG A O 1
ATOM 1506 N N . VAL A 1 194 ? -62.724 -10.968 29.775 1.00 51.38 194 VAL A N 1
ATOM 1507 C CA . VAL A 1 194 ? -62.961 -10.474 31.145 1.00 51.38 194 VAL A CA 1
ATOM 1508 C C . VAL A 1 194 ? -61.935 -11.061 32.127 1.00 51.38 194 VAL A C 1
ATOM 1510 O O . VAL A 1 194 ? -61.365 -10.318 32.919 1.00 51.38 194 VAL A O 1
ATOM 1513 N N . LYS A 1 195 ? -61.592 -12.353 32.001 1.00 47.81 195 LYS A N 1
ATOM 1514 C CA . LYS A 1 195 ? -60.645 -13.043 32.903 1.00 47.81 195 LYS A CA 1
ATOM 1515 C C . LYS A 1 195 ? -59.173 -12.664 32.697 1.00 47.81 195 LYS A C 1
ATOM 1517 O O . LYS A 1 195 ? -58.400 -12.690 33.651 1.00 47.81 195 LYS A O 1
ATOM 1522 N N . GLU A 1 196 ? -58.757 -12.313 31.480 1.00 49.44 196 GLU A N 1
ATOM 1523 C CA . GLU A 1 196 ? -57.368 -11.885 31.229 1.00 49.44 196 GLU A CA 1
ATOM 1524 C C . GLU A 1 196 ? -57.104 -10.432 31.649 1.00 49.44 196 GLU A C 1
ATOM 1526 O O . GLU A 1 196 ? -56.010 -10.117 32.116 1.00 49.44 196 GLU A O 1
ATOM 1531 N N . LYS A 1 197 ? -58.110 -9.550 31.563 1.00 49.91 197 LYS A N 1
ATOM 1532 C CA . LYS A 1 197 ? -57.975 -8.139 31.965 1.00 49.91 197 LYS A CA 1
ATOM 1533 C C . LYS A 1 197 ? -57.820 -7.950 33.480 1.00 49.91 197 LYS A C 1
ATOM 1535 O O . LYS A 1 197 ? -57.176 -6.990 33.895 1.00 49.91 197 LYS A O 1
ATOM 1540 N N . GLU A 1 198 ? -58.352 -8.859 34.297 1.00 52.38 198 GLU A N 1
ATOM 1541 C CA . GLU A 1 198 ? -58.129 -8.869 35.752 1.00 52.38 198 GLU A CA 1
ATOM 1542 C C . GLU A 1 198 ? -56.686 -9.248 36.114 1.00 52.38 198 GLU A C 1
ATOM 1544 O O . GLU A 1 198 ? -56.032 -8.536 36.874 1.00 52.38 198 GLU A O 1
ATOM 1549 N N . LYS A 1 199 ? -56.140 -10.300 35.490 1.00 52.59 199 LYS A N 1
ATOM 1550 C CA . LYS A 1 199 ? -54.778 -10.790 35.775 1.00 52.59 199 LYS A CA 1
ATOM 1551 C C . LYS A 1 199 ? -53.670 -9.824 35.344 1.00 52.59 199 LYS A C 1
ATOM 1553 O O . LYS A 1 199 ? -52.600 -9.810 35.952 1.00 52.59 199 LYS A O 1
ATOM 1558 N N . VAL A 1 200 ? -53.899 -9.020 34.304 1.00 54.31 200 VAL A N 1
ATOM 1559 C CA . VAL A 1 200 ? -52.933 -8.000 33.855 1.00 54.31 200 VAL A CA 1
ATOM 1560 C C . VAL A 1 200 ? -52.941 -6.784 34.790 1.00 54.31 200 VAL A C 1
ATOM 1562 O O . VAL A 1 200 ? -51.869 -6.322 35.177 1.00 54.31 200 VAL A O 1
ATOM 1565 N N . LYS A 1 201 ? -54.120 -6.339 35.251 1.00 55.28 201 LYS A N 1
ATOM 1566 C CA . LYS A 1 201 ? -54.243 -5.235 36.223 1.00 55.28 201 LYS A CA 1
ATOM 1567 C C . LYS A 1 201 ? -53.620 -5.560 37.582 1.00 55.28 201 LYS A C 1
ATOM 1569 O O . LYS A 1 201 ? -53.122 -4.663 38.257 1.00 55.28 201 LYS A O 1
ATOM 1574 N N . GLU A 1 202 ? -53.638 -6.824 37.992 1.00 55.28 202 GLU A N 1
ATOM 1575 C CA . GLU A 1 202 ? -53.034 -7.257 39.255 1.00 55.28 202 GLU A CA 1
ATOM 1576 C C . GLU A 1 202 ? -51.496 -7.269 39.185 1.00 55.28 202 GLU A C 1
ATOM 1578 O O . GLU A 1 202 ? -50.830 -6.784 40.098 1.00 55.28 202 GLU A O 1
ATOM 1583 N N . LYS A 1 203 ? -50.915 -7.708 38.058 1.00 54.84 203 LYS A N 1
ATOM 1584 C CA . LYS A 1 203 ? -49.454 -7.712 37.844 1.00 54.84 203 LYS A CA 1
ATOM 1585 C C . LYS A 1 203 ? -48.851 -6.314 37.695 1.00 54.84 203 LYS A C 1
ATOM 1587 O O . LYS A 1 203 ? -47.705 -6.099 38.086 1.00 54.84 203 LYS A O 1
ATOM 1592 N N . GLU A 1 204 ? -49.605 -5.366 37.148 1.00 56.31 204 GLU A N 1
ATOM 1593 C CA . GLU A 1 204 ? -49.159 -3.978 36.992 1.00 56.31 204 GLU A CA 1
ATOM 1594 C C . GLU A 1 204 ? -49.122 -3.243 38.344 1.00 56.31 204 GLU A C 1
ATOM 1596 O O . GLU A 1 204 ? -48.121 -2.607 38.671 1.00 56.31 204 GLU A O 1
ATOM 1601 N N . LYS A 1 205 ? -50.128 -3.470 39.204 1.00 57.19 205 LYS A N 1
ATOM 1602 C CA . LYS A 1 205 ? -50.165 -2.939 40.581 1.00 57.19 205 LYS A CA 1
ATOM 1603 C C . LYS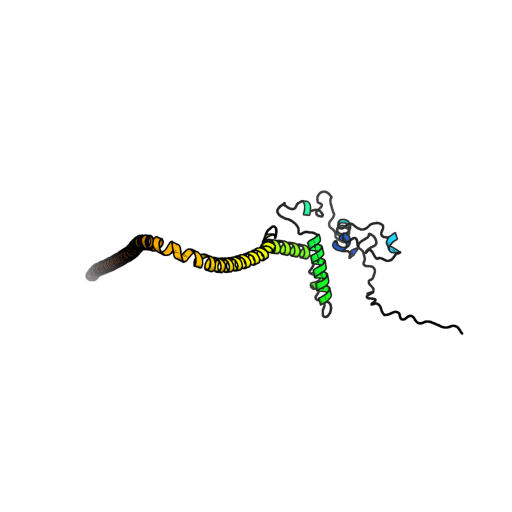 A 1 205 ? -49.039 -3.468 41.474 1.00 57.19 205 LYS A C 1
ATOM 1605 O O . LYS A 1 205 ? -48.593 -2.762 42.375 1.00 57.19 205 LYS A O 1
ATOM 1610 N N . VAL A 1 206 ? -48.580 -4.701 41.253 1.00 58.84 206 VAL A N 1
ATOM 1611 C CA . VAL A 1 206 ? -47.449 -5.276 42.006 1.00 58.84 206 VAL A CA 1
ATOM 1612 C C . VAL A 1 206 ? -46.126 -4.630 41.582 1.00 58.84 206 VAL A C 1
ATOM 1614 O O . VAL A 1 206 ? -45.345 -4.231 42.443 1.00 58.84 206 VAL A O 1
ATOM 1617 N N . LYS A 1 207 ? -45.913 -4.420 40.275 1.00 55.56 207 LYS A N 1
ATOM 1618 C CA . LYS A 1 207 ? -44.709 -3.743 39.759 1.00 55.56 207 LYS A CA 1
ATOM 1619 C C . LYS A 1 207 ? -44.606 -2.280 40.188 1.00 55.56 207 LYS A C 1
ATOM 1621 O O . LYS A 1 207 ? -43.499 -1.772 40.353 1.00 55.56 207 LYS A O 1
ATOM 1626 N N . GLU A 1 208 ? -45.732 -1.593 40.352 1.00 58.69 208 GLU A N 1
ATOM 1627 C CA . GLU A 1 208 ? -45.742 -0.200 40.807 1.00 58.69 208 GLU A CA 1
ATOM 1628 C C . GLU A 1 208 ? -45.377 -0.092 42.299 1.00 58.69 208 GLU A C 1
ATOM 1630 O O . GLU A 1 208 ? -44.524 0.715 42.668 1.00 58.69 208 GLU A O 1
ATOM 1635 N N . LYS A 1 209 ? -45.891 -1.008 43.134 1.00 59.72 209 LYS A N 1
ATOM 1636 C CA . LYS A 1 209 ? -45.558 -1.087 44.569 1.00 59.72 209 LYS A CA 1
ATOM 1637 C C . LYS A 1 209 ? -44.094 -1.443 44.844 1.00 59.72 209 LYS A C 1
ATOM 1639 O O . LYS A 1 209 ? -43.523 -0.955 45.816 1.00 59.72 209 LYS A O 1
ATOM 1644 N N . GLU A 1 210 ? -43.468 -2.273 44.011 1.00 59.88 210 GLU A N 1
ATOM 1645 C CA . GLU A 1 210 ? -42.035 -2.589 44.142 1.00 59.88 210 GLU A CA 1
ATOM 1646 C C . GLU A 1 210 ? -41.142 -1.396 43.775 1.00 59.88 210 GLU A C 1
ATOM 1648 O O . GLU A 1 210 ? -40.135 -1.146 44.439 1.00 59.88 210 GLU A O 1
ATOM 1653 N N . LYS A 1 211 ? -41.542 -0.600 42.774 1.00 60.44 211 LYS A N 1
ATOM 1654 C CA . LYS A 1 211 ? -40.825 0.627 42.396 1.00 60.44 211 LYS A CA 1
ATOM 1655 C C . LYS A 1 211 ? -40.932 1.725 43.454 1.00 60.44 211 LYS A C 1
ATOM 1657 O O . LYS A 1 211 ? -39.987 2.495 43.609 1.00 60.44 211 LYS A O 1
ATOM 1662 N N . GLU A 1 212 ? -42.052 1.818 44.168 1.00 64.25 212 GLU A N 1
ATOM 1663 C CA . GLU A 1 212 ? -42.198 2.771 45.275 1.00 64.25 212 GLU A CA 1
ATOM 1664 C C . GLU A 1 212 ? -41.363 2.372 46.495 1.00 64.25 212 GLU A C 1
ATOM 1666 O O . GLU A 1 212 ? -40.662 3.224 47.041 1.00 64.25 212 GLU A O 1
ATOM 1671 N N . LYS A 1 213 ? -41.330 1.080 46.853 1.00 63.69 213 LYS A N 1
ATOM 1672 C CA . LYS A 1 213 ? -40.492 0.578 47.957 1.00 63.69 213 LYS A CA 1
ATOM 1673 C C . LYS A 1 213 ? -39.002 0.846 47.740 1.00 63.69 213 LYS A C 1
ATOM 1675 O O . LYS A 1 213 ? -38.342 1.348 48.645 1.00 63.69 213 LYS A O 1
ATOM 1680 N N . GLY A 1 214 ? -38.491 0.616 46.527 1.00 64.44 214 GLY A N 1
ATOM 1681 C CA . GLY A 1 214 ? -37.085 0.902 46.212 1.00 64.44 214 GLY A CA 1
ATOM 1682 C C . GLY A 1 214 ? -36.717 2.385 46.368 1.00 64.44 214 GLY A C 1
ATOM 1683 O O . GLY A 1 214 ? -35.640 2.714 46.860 1.00 64.44 214 GLY A O 1
ATOM 1684 N N . LYS A 1 215 ? -37.638 3.299 46.029 1.00 66.19 215 LYS A N 1
ATOM 1685 C CA . LYS A 1 215 ? -37.422 4.750 46.187 1.00 66.19 215 LYS A CA 1
ATOM 1686 C C . LYS A 1 215 ? -37.459 5.209 47.647 1.00 66.19 215 LYS A C 1
ATOM 1688 O O . LYS A 1 215 ? -36.869 6.242 47.969 1.00 66.19 215 LYS A O 1
ATOM 1693 N N . GLU A 1 216 ? -38.175 4.509 48.525 1.00 68.94 216 GLU A N 1
ATOM 1694 C CA . GLU A 1 216 ? -38.191 4.819 49.959 1.00 68.94 216 GLU A CA 1
ATOM 1695 C C . GLU A 1 216 ? -36.924 4.334 50.671 1.00 68.94 216 GLU A C 1
ATOM 1697 O O . GLU A 1 216 ? -36.376 5.070 51.497 1.00 68.94 216 GLU A O 1
ATOM 1702 N N . GLU A 1 217 ? -36.414 3.157 50.303 1.00 69.44 217 GLU A N 1
ATOM 1703 C CA . GLU A 1 217 ? -35.166 2.607 50.848 1.00 69.44 217 GLU A CA 1
ATOM 1704 C C . GLU A 1 217 ? -33.953 3.483 50.495 1.00 69.44 217 GLU A C 1
ATOM 1706 O O . GLU A 1 217 ? -33.162 3.832 51.376 1.00 69.44 217 GLU A O 1
ATOM 1711 N N . GLU A 1 218 ? -33.865 3.962 49.250 1.00 72.25 218 GLU A N 1
ATOM 1712 C CA . GLU A 1 218 ? -32.788 4.860 48.808 1.00 72.25 218 GLU A CA 1
ATOM 1713 C C . GLU A 1 218 ? -32.788 6.197 49.583 1.00 72.25 218 GLU A C 1
ATOM 1715 O O . GLU A 1 218 ? -31.743 6.698 50.016 1.00 72.25 218 GLU A O 1
ATOM 1720 N N . LYS A 1 219 ? -33.978 6.756 49.856 1.00 77.12 219 LYS A N 1
ATOM 1721 C CA . LYS A 1 219 ? -34.131 7.992 50.647 1.00 77.12 219 LYS A CA 1
ATOM 1722 C C . LYS A 1 219 ? -33.736 7.810 52.114 1.00 77.12 219 LYS A C 1
ATOM 1724 O O . LYS A 1 219 ? -33.258 8.762 52.741 1.00 77.12 219 LYS A O 1
ATOM 1729 N N . LEU A 1 220 ? -33.966 6.630 52.687 1.00 76.38 220 LEU A N 1
ATOM 1730 C CA . LEU A 1 220 ? -33.561 6.302 54.057 1.00 76.38 220 LEU A CA 1
ATOM 1731 C C . LEU A 1 220 ? -32.036 6.206 54.171 1.00 76.38 220 LEU A C 1
ATOM 1733 O O . LEU A 1 220 ? -31.452 6.815 55.074 1.00 76.38 220 LEU A O 1
ATOM 1737 N N . GLU A 1 2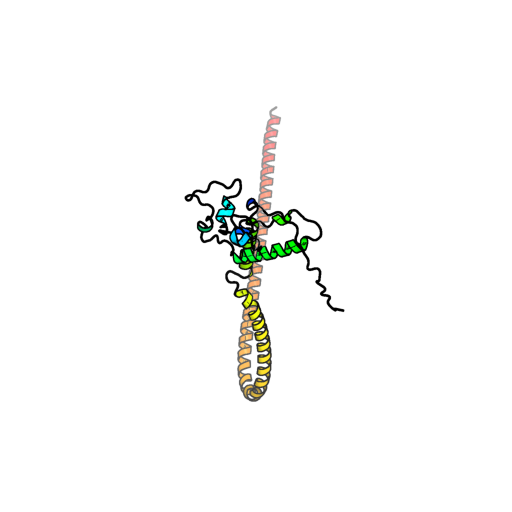21 ? -31.388 5.547 53.212 1.00 77.62 221 GLU A N 1
ATOM 1738 C CA . GLU A 1 221 ? -29.932 5.404 53.189 1.00 77.62 221 GLU A CA 1
ATOM 1739 C C . GLU A 1 221 ? -29.224 6.766 53.034 1.00 77.62 221 GLU A C 1
ATOM 1741 O O . GLU A 1 221 ? -28.223 7.057 53.703 1.00 77.62 221 GLU A O 1
ATOM 1746 N N . GLU A 1 222 ? -29.774 7.665 52.209 1.00 82.25 222 GLU A N 1
ATOM 1747 C CA . GLU A 1 222 ? -29.231 9.016 52.034 1.00 82.25 222 GLU A CA 1
ATOM 1748 C C . GLU A 1 222 ? -29.338 9.863 53.320 1.00 82.25 222 GLU A C 1
ATOM 1750 O O . GLU A 1 222 ? -28.406 10.597 53.683 1.00 82.25 222 GLU A O 1
ATOM 1755 N N . LYS A 1 223 ? -30.452 9.741 54.056 1.00 84.88 223 LYS A N 1
ATOM 1756 C CA . LYS A 1 223 ? -30.647 10.417 55.351 1.00 84.88 223 LYS A CA 1
ATOM 1757 C C . LYS A 1 223 ? -29.644 9.930 56.397 1.00 84.88 223 LYS A C 1
ATOM 1759 O O . LYS A 1 223 ? -29.079 10.751 57.129 1.00 84.88 223 LYS A O 1
ATOM 1764 N N . GLU A 1 224 ? -29.366 8.630 56.443 1.00 84.75 224 GLU A N 1
ATOM 1765 C CA . GLU A 1 224 ? -28.408 8.064 57.395 1.00 84.75 224 GLU A CA 1
ATOM 1766 C C . GLU A 1 224 ? -26.970 8.529 57.102 1.00 84.75 224 GLU A C 1
ATOM 1768 O O . GLU A 1 224 ? -26.244 8.962 58.007 1.00 84.75 224 GLU A O 1
ATOM 1773 N N . LYS A 1 225 ? -26.580 8.568 55.819 1.00 84.88 225 LYS A N 1
ATOM 1774 C CA . LYS A 1 225 ? -25.282 9.115 55.378 1.00 84.88 225 LYS A CA 1
ATOM 1775 C C . LYS A 1 225 ? -25.111 10.581 55.796 1.00 84.88 225 LYS A C 1
ATOM 1777 O O . LYS A 1 225 ? -24.033 10.964 56.267 1.00 84.88 225 LYS A O 1
ATOM 1782 N N . LYS A 1 226 ? -26.161 11.407 55.685 1.00 87.19 226 LYS A N 1
ATOM 1783 C CA . LYS A 1 226 ? -26.146 12.815 56.135 1.00 87.19 226 LYS A CA 1
ATOM 1784 C C . LYS A 1 226 ? -25.986 12.934 57.656 1.00 87.19 226 LYS A C 1
ATOM 1786 O O . LYS A 1 226 ? -25.184 13.754 58.112 1.00 87.19 226 LYS A O 1
ATOM 1791 N N . LYS A 1 227 ? -26.665 12.088 58.440 1.00 88.50 227 LYS A N 1
ATOM 1792 C CA . LYS A 1 227 ? -26.539 12.061 59.910 1.00 88.50 227 LYS A CA 1
ATOM 1793 C C . LYS A 1 227 ? -25.109 11.728 60.354 1.00 88.50 227 LYS A C 1
ATOM 1795 O O . LYS A 1 227 ? -24.517 12.495 61.114 1.00 88.50 227 LYS A O 1
ATOM 1800 N N . ARG A 1 228 ? -24.502 10.679 59.783 1.00 84.38 228 ARG A N 1
ATOM 1801 C CA . ARG A 1 228 ? -23.108 10.280 60.074 1.00 84.38 228 ARG A CA 1
ATOM 1802 C C . ARG A 1 228 ? -22.100 11.391 59.752 1.00 84.38 228 ARG A C 1
ATOM 1804 O O . ARG A 1 228 ? -21.147 11.604 60.502 1.00 84.38 228 ARG A O 1
ATOM 1811 N N . LYS A 1 229 ? -22.301 12.133 58.654 1.00 88.25 229 LYS A N 1
ATOM 1812 C CA . LYS A 1 229 ? -21.456 13.294 58.305 1.00 88.25 229 LYS A CA 1
ATOM 1813 C C . LYS A 1 229 ? -21.570 14.421 59.341 1.00 88.25 229 LYS A C 1
ATOM 1815 O O . LYS A 1 229 ? -20.550 15.014 59.694 1.00 88.25 229 LYS A O 1
ATOM 1820 N N . LYS A 1 230 ? -22.775 14.699 59.853 1.00 89.75 230 LYS A N 1
ATOM 1821 C CA . LYS A 1 230 ? -23.007 15.729 60.881 1.00 89.75 230 LYS A CA 1
ATOM 1822 C C . LYS A 1 230 ? -22.333 15.368 62.208 1.00 89.75 230 LYS A C 1
ATOM 1824 O O . LYS A 1 230 ? -21.616 16.197 62.759 1.00 89.75 230 LYS A O 1
ATOM 1829 N N . GLU A 1 231 ? -22.471 14.122 62.660 1.00 89.94 231 GLU A N 1
ATOM 1830 C CA . GLU A 1 231 ? -21.815 13.628 63.882 1.00 89.94 231 GLU A CA 1
ATOM 1831 C C . GLU A 1 231 ? -20.285 13.701 63.794 1.00 89.94 231 GLU A C 1
ATOM 1833 O O . GLU A 1 231 ? -19.627 14.170 64.723 1.00 89.94 231 GLU A O 1
ATOM 1838 N N . LYS A 1 232 ? -19.699 13.312 62.651 1.00 90.06 232 LYS A N 1
ATOM 1839 C CA . LYS A 1 232 ? -18.250 13.449 62.421 1.00 90.06 232 LYS A CA 1
ATOM 1840 C C . LYS A 1 232 ? -17.787 14.909 62.499 1.00 90.06 232 LYS A C 1
ATOM 1842 O O . LYS A 1 232 ? -16.723 15.176 63.055 1.00 90.06 232 LYS A O 1
ATOM 1847 N N . LYS A 1 233 ? -18.578 15.849 61.968 1.00 91.38 233 LYS A N 1
ATOM 1848 C CA . LYS A 1 233 ? -18.266 17.287 62.003 1.00 91.38 233 LYS A CA 1
ATOM 1849 C C . LYS A 1 233 ? -18.291 17.842 63.430 1.00 91.38 233 LYS A C 1
ATOM 1851 O O . LYS A 1 233 ? -17.396 18.606 63.780 1.00 91.38 233 LYS A O 1
ATOM 1856 N N . GLU A 1 234 ? -19.261 17.440 64.250 1.00 92.25 234 GLU A N 1
ATOM 1857 C CA . GLU A 1 234 ? -19.335 17.850 65.661 1.00 92.25 234 GLU A CA 1
ATOM 1858 C C . GLU A 1 234 ? -18.173 17.279 66.485 1.00 92.25 234 GLU A C 1
ATOM 1860 O O . GLU A 1 234 ? -17.465 18.047 67.136 1.00 92.25 234 GLU A O 1
ATOM 1865 N N . LYS A 1 235 ? -17.855 15.983 66.342 1.00 91.44 235 LYS A N 1
ATOM 1866 C CA . LYS A 1 235 ? -16.672 15.382 66.995 1.00 91.44 235 LYS A CA 1
ATOM 1867 C C . LYS A 1 235 ? -15.372 16.107 66.638 1.00 91.44 235 LYS A C 1
ATOM 1869 O O . LYS A 1 235 ? -14.482 16.261 67.472 1.00 91.44 235 LYS A O 1
ATOM 1874 N N . TRP A 1 236 ? -15.240 16.561 65.390 1.00 91.31 236 TRP A N 1
ATOM 1875 C CA . TRP A 1 236 ? -14.061 17.308 64.952 1.00 91.31 236 TRP A CA 1
ATOM 1876 C C . TRP A 1 236 ? -13.972 18.702 65.590 1.00 91.31 236 TRP A C 1
ATOM 1878 O O . TRP A 1 236 ? -12.884 19.118 65.992 1.00 91.31 236 TRP A O 1
ATOM 1888 N N . LYS A 1 237 ? -15.104 19.405 65.741 1.00 91.88 237 LYS A N 1
ATOM 1889 C CA . LYS A 1 237 ? -15.161 20.696 66.448 1.00 91.88 237 LYS A CA 1
ATOM 1890 C C . LYS A 1 237 ? -14.790 20.550 67.921 1.00 91.88 237 LYS A C 1
ATOM 1892 O O . LYS A 1 237 ? -13.987 21.336 68.414 1.00 91.88 237 LYS A O 1
ATOM 1897 N N . GLU A 1 238 ? -15.324 19.537 68.596 1.00 92.19 238 GLU A N 1
ATOM 1898 C CA . GLU A 1 238 ? -15.035 19.260 70.005 1.00 92.19 238 GLU A CA 1
ATOM 1899 C C . GLU A 1 238 ? -13.548 18.941 70.215 1.00 92.19 238 GLU A C 1
ATOM 1901 O O . GLU A 1 238 ? -12.886 19.554 71.052 1.00 92.19 238 GLU A O 1
ATOM 1906 N N . LYS A 1 239 ? -12.969 18.090 69.355 1.00 92.25 239 LYS A N 1
ATOM 1907 C CA . LYS A 1 239 ? -11.528 17.793 69.365 1.00 92.25 239 LYS A CA 1
ATOM 1908 C C . LYS A 1 239 ? -10.670 19.041 69.131 1.00 92.25 239 LYS A C 1
ATOM 1910 O O . LYS A 1 239 ? -9.604 19.173 69.728 1.00 92.25 239 LYS A O 1
ATOM 1915 N N . ARG A 1 240 ? -11.114 19.962 68.267 1.00 90.38 240 ARG A N 1
ATOM 1916 C CA . ARG A 1 240 ? -10.425 21.238 68.016 1.00 90.38 240 ARG A CA 1
ATOM 1917 C C . ARG A 1 240 ? -10.518 22.185 69.213 1.00 90.38 240 ARG A C 1
ATOM 1919 O O . ARG A 1 240 ? -9.528 22.846 69.507 1.00 90.38 240 ARG A O 1
ATOM 1926 N N . LYS A 1 241 ? -11.666 22.231 69.897 1.00 93.12 241 LYS A N 1
ATOM 1927 C CA . LYS A 1 241 ? -11.855 23.018 71.123 1.00 93.12 241 LYS A CA 1
ATOM 1928 C C . LYS A 1 241 ? -10.935 22.513 72.237 1.00 93.12 241 LYS A C 1
ATOM 1930 O O . LYS A 1 241 ? -10.153 23.300 72.753 1.00 93.12 241 LYS A O 1
ATOM 1935 N N . LYS A 1 242 ? -10.915 21.198 72.478 1.00 92.81 242 LYS A N 1
ATOM 1936 C CA . LYS A 1 242 ? -10.029 20.570 73.469 1.00 92.81 242 LYS A CA 1
ATOM 1937 C C . LYS A 1 242 ? -8.548 20.852 73.199 1.00 92.81 242 LYS A C 1
ATOM 1939 O O . LYS A 1 242 ? -7.826 21.242 74.101 1.00 92.81 242 LYS A O 1
ATOM 1944 N N . ARG A 1 243 ? -8.104 20.754 71.939 1.00 89.88 243 ARG A N 1
ATOM 1945 C CA . ARG A 1 243 ? -6.726 21.118 71.550 1.00 89.88 243 ARG A CA 1
ATOM 1946 C C . ARG A 1 243 ? -6.390 22.589 71.795 1.00 89.88 243 ARG A C 1
ATOM 1948 O O . ARG A 1 243 ? -5.227 22.913 72.006 1.00 89.88 243 ARG A O 1
ATOM 1955 N N . LYS A 1 244 ? -7.377 23.483 71.693 1.00 92.25 244 LYS A N 1
ATOM 1956 C CA . LYS A 1 244 ? -7.186 24.909 71.965 1.00 92.25 244 LYS A CA 1
ATOM 1957 C C . LYS A 1 244 ? -7.035 25.151 73.469 1.00 92.25 244 LYS A C 1
ATOM 1959 O O . LYS A 1 244 ? -6.093 25.827 73.851 1.00 92.25 244 LYS A O 1
ATOM 1964 N N . GLU A 1 245 ? -7.885 24.530 74.284 1.00 91.88 245 GLU A N 1
ATOM 1965 C CA . GLU A 1 245 ? -7.802 24.570 75.753 1.00 91.88 245 GLU A CA 1
ATOM 1966 C C . GLU A 1 245 ? -6.487 23.950 76.264 1.00 91.88 245 GLU A C 1
ATOM 1968 O O . GLU A 1 245 ? -5.815 24.541 77.100 1.00 91.88 245 GLU A O 1
ATOM 1973 N N . GLU A 1 246 ? -6.057 22.811 75.704 1.00 89.94 246 GLU A N 1
ATOM 1974 C CA . GLU A 1 246 ? -4.758 22.186 76.012 1.00 89.94 246 GLU A CA 1
ATOM 1975 C C . GLU A 1 246 ? -3.579 23.111 75.670 1.00 89.94 246 GLU A C 1
ATOM 1977 O O . GLU A 1 246 ? -2.606 23.179 76.419 1.00 89.94 246 GLU A O 1
ATOM 1982 N N . LYS A 1 247 ? -3.666 23.848 74.554 1.00 90.81 247 LYS A N 1
ATOM 1983 C CA . LYS A 1 247 ? -2.637 24.817 74.162 1.00 90.81 247 LYS A CA 1
ATOM 1984 C C . LYS A 1 247 ? -2.627 26.046 75.076 1.00 90.81 247 LYS A C 1
ATOM 1986 O O . LYS A 1 247 ? -1.555 26.480 75.472 1.00 90.81 247 LYS A O 1
ATOM 1991 N N . GLU A 1 248 ? -3.793 26.580 75.433 1.00 90.25 248 GLU A N 1
ATOM 1992 C CA . GLU A 1 248 ? -3.908 27.706 76.371 1.00 90.25 248 GLU A CA 1
ATOM 1993 C C . GLU A 1 248 ? -3.368 27.328 77.762 1.00 90.25 248 GLU A C 1
ATOM 1995 O O . GLU A 1 248 ? -2.603 28.093 78.343 1.00 90.25 248 GLU A O 1
ATOM 2000 N N . ALA A 1 249 ? -3.660 26.116 78.250 1.00 88.75 249 ALA A N 1
ATOM 2001 C CA . ALA A 1 249 ? -3.097 25.595 79.498 1.00 88.75 249 ALA A CA 1
ATOM 2002 C C . ALA A 1 249 ? -1.566 25.434 79.436 1.00 88.75 249 ALA A C 1
ATOM 2004 O O . ALA A 1 249 ? -0.868 25.724 80.409 1.00 88.75 249 ALA A O 1
ATOM 2005 N N . PHE A 1 250 ? -1.031 24.998 78.290 1.00 87.12 250 PHE A N 1
ATOM 2006 C CA . PHE A 1 250 ? 0.414 24.919 78.064 1.00 87.12 250 PHE A CA 1
ATOM 2007 C C . PHE A 1 250 ? 1.072 26.309 78.072 1.00 87.12 250 PHE A C 1
ATOM 2009 O O . PHE A 1 250 ? 2.084 26.504 78.745 1.00 87.12 250 PHE A O 1
ATOM 2016 N N . ASP A 1 251 ? 0.473 27.288 77.388 1.00 86.88 251 ASP A N 1
ATOM 2017 C CA . ASP A 1 251 ? 0.970 28.667 77.343 1.00 86.88 251 ASP A CA 1
ATOM 2018 C C . ASP A 1 251 ? 0.893 29.349 78.732 1.00 86.88 251 ASP A C 1
ATOM 2020 O O . ASP A 1 251 ? 1.786 30.117 79.095 1.00 86.88 251 ASP A O 1
ATOM 2024 N N . GLU A 1 252 ? -0.132 29.065 79.548 1.00 85.94 252 GLU A N 1
ATOM 2025 C CA . GLU A 1 252 ? -0.203 29.522 80.948 1.00 85.94 252 GLU A CA 1
ATOM 2026 C C . GLU A 1 252 ? 0.886 28.899 81.828 1.00 85.94 252 GLU A C 1
ATOM 2028 O O . GLU A 1 252 ? 1.499 29.599 82.640 1.00 85.94 252 GLU A O 1
ATOM 2033 N N . HIS A 1 253 ? 1.148 27.600 81.665 1.00 85.94 253 HIS A N 1
ATOM 2034 C CA . HIS A 1 253 ? 2.211 26.913 82.394 1.00 85.94 253 HIS A CA 1
ATOM 2035 C C . HIS A 1 253 ? 3.591 27.502 82.056 1.00 85.94 253 HIS A C 1
ATOM 2037 O O . HIS A 1 253 ? 4.392 27.751 82.957 1.00 85.94 253 HIS A O 1
ATOM 2043 N N . ASP A 1 254 ? 3.855 27.793 80.779 1.00 84.25 254 ASP A N 1
ATOM 2044 C CA . ASP A 1 254 ? 5.107 28.422 80.340 1.00 84.25 254 ASP A CA 1
ATOM 2045 C C . ASP A 1 254 ? 5.255 29.863 80.867 1.00 84.25 254 ASP A C 1
ATOM 2047 O O . ASP A 1 254 ? 6.326 30.250 81.335 1.00 84.25 254 ASP A O 1
ATOM 2051 N N . LYS A 1 255 ? 4.172 30.654 80.904 1.00 81.81 255 LYS A N 1
ATOM 2052 C CA . LYS A 1 255 ? 4.187 31.996 81.522 1.00 81.81 255 LYS A CA 1
ATOM 2053 C C . LYS A 1 255 ? 4.499 31.951 83.017 1.00 81.81 255 LYS A C 1
ATOM 2055 O O . LYS A 1 255 ? 5.309 32.751 83.481 1.00 81.81 255 LYS A O 1
ATOM 2060 N N . ARG A 1 256 ? 3.908 31.011 83.767 1.00 77.56 256 ARG A N 1
ATOM 2061 C CA . ARG A 1 256 ? 4.241 30.808 85.190 1.00 77.56 256 ARG A CA 1
ATOM 2062 C C . ARG A 1 256 ? 5.712 30.433 85.369 1.00 77.56 256 ARG A C 1
ATOM 2064 O O . ARG A 1 256 ? 6.371 30.983 86.244 1.00 77.56 256 ARG A O 1
ATOM 2071 N N . ALA A 1 257 ? 6.245 29.563 84.510 1.00 76.75 257 ALA A N 1
ATOM 2072 C CA . ALA A 1 257 ? 7.653 29.173 84.550 1.00 76.75 257 ALA A CA 1
ATOM 2073 C C . ALA A 1 257 ? 8.616 30.340 84.246 1.00 76.75 257 ALA A C 1
ATOM 2075 O O . ALA A 1 257 ? 9.706 30.390 84.814 1.00 76.75 257 ALA A O 1
ATOM 2076 N N . ARG A 1 258 ? 8.228 31.293 83.383 1.00 73.62 258 ARG A N 1
ATOM 2077 C CA . ARG A 1 258 ? 9.016 32.510 83.110 1.00 73.62 258 ARG A CA 1
ATOM 2078 C C . ARG A 1 258 ? 8.916 33.554 84.227 1.00 73.62 258 ARG A C 1
ATOM 2080 O O . ARG A 1 258 ? 9.941 34.128 84.568 1.00 73.62 258 ARG A O 1
ATOM 2087 N N . GLY A 1 259 ? 7.743 33.749 84.837 1.00 68.62 259 GLY A N 1
ATOM 2088 C CA . GLY A 1 259 ? 7.570 34.686 85.961 1.00 68.62 259 GLY A CA 1
ATOM 2089 C C . GLY A 1 259 ? 8.409 34.323 87.193 1.00 68.62 259 GLY A C 1
ATOM 2090 O O . GLY A 1 259 ? 8.995 35.194 87.819 1.00 68.62 259 GLY A O 1
ATOM 2091 N N . ILE A 1 260 ? 8.578 33.026 87.473 1.00 60.34 260 ILE A N 1
ATOM 2092 C CA . ILE A 1 260 ? 9.437 32.547 88.573 1.00 60.34 260 ILE A CA 1
ATOM 2093 C C . ILE A 1 260 ? 10.930 32.858 88.323 1.00 60.34 260 ILE A C 1
ATOM 2095 O O . ILE A 1 260 ? 11.706 32.947 89.269 1.00 60.34 260 ILE A O 1
ATOM 2099 N N . LYS A 1 261 ? 11.358 33.053 87.066 1.00 59.97 261 LYS A N 1
ATOM 2100 C CA . LYS A 1 261 ? 12.740 33.451 86.740 1.00 59.97 261 LYS A CA 1
ATOM 2101 C C . LYS A 1 261 ? 13.007 34.951 86.895 1.00 59.97 261 LYS A C 1
ATOM 2103 O O . LYS A 1 261 ? 14.172 35.304 87.033 1.00 59.97 261 LYS A O 1
ATOM 2108 N N . GLU A 1 262 ? 11.986 35.809 86.876 1.00 57.94 262 GLU A N 1
ATOM 2109 C CA . GLU A 1 262 ? 12.157 37.256 87.097 1.00 57.94 262 GLU A CA 1
ATOM 2110 C C . GLU A 1 262 ? 12.164 37.643 88.587 1.00 57.94 262 GLU A C 1
ATOM 2112 O O . GLU A 1 262 ? 12.755 38.658 88.921 1.00 57.94 262 GLU A O 1
ATOM 2117 N N . GLU A 1 263 ? 11.610 36.829 89.497 1.00 55.97 263 GLU A N 1
ATOM 2118 C CA . GLU A 1 263 ? 11.714 37.060 90.957 1.00 55.97 263 GLU A CA 1
ATOM 2119 C C . GLU A 1 263 ? 13.041 36.572 91.583 1.00 55.97 263 GLU A C 1
ATOM 2121 O O . GLU A 1 263 ? 13.258 36.720 92.785 1.00 55.97 263 GLU A O 1
ATOM 2126 N N . LEU A 1 264 ? 13.932 35.970 90.787 1.00 55.19 264 LEU A N 1
ATOM 2127 C CA . LEU A 1 264 ? 15.225 35.418 91.225 1.00 55.19 264 LEU A CA 1
ATOM 2128 C C . LEU A 1 264 ? 16.445 36.228 90.735 1.00 55.19 264 LEU A C 1
ATOM 2130 O O . LEU A 1 264 ? 17.574 35.737 90.816 1.00 55.19 264 LEU A O 1
ATOM 2134 N N . LEU A 1 265 ? 16.226 37.456 90.256 1.00 47.03 265 LEU A N 1
ATOM 2135 C CA . LEU A 1 265 ? 17.242 38.458 89.901 1.00 47.03 265 LEU A CA 1
ATOM 2136 C C . LEU A 1 265 ? 16.955 39.768 90.640 1.00 47.03 265 LEU A C 1
ATOM 2138 O O . LEU A 1 265 ? 17.944 40.405 91.065 1.00 47.03 265 LEU A O 1
#

Organism: NCBI:txid1447943

Radius of gyration: 47.61 Å; chains: 1; bounding box: 100×55×164 Å

InterPro domains:
  IPR022793 RNA polymerase I-specific transcription initiation factor Rrn10 [PTHR28054] (25-172)

pLDDT: mean 71.04, std 17.35, range [32.34, 94.69]